Protein AF-A0A8C3FQX2-F1 (afdb_monomer)

Sequence (299 aa):
AFLIFYGSFHAMLSDKFQFPSVYLMVPNEIPQSLGLVRLMQHFKWTWTGLITLDDDSGEKFAPHVPSSSMDYIFREQHFKPYSSITQTKAEVIVVYGDTDSLLGLKLFLYASYQTALTPIGKVWITTAQWDFTSNIALNRWTLKPFHGALSFSVHTEDVPGFRDFLRTLNPYQLQGDIFIQCFWHTVFNCSVLYSSLTIKGGRNCSGKEDLESLPGSDFEMKMSGQSYSTYNGVYAVAHALHALNSSKSKKEATGKGHLLELQNIQPWEVMSLLTEAPIRASELTLHQDFLFNVCQNVQ

InterPro domains:
  IPR000068 GPCR, family 3, extracellular calcium-sensing receptor-related [PTHR24061] (4-280)
  IPR001828 Receptor, ligand binding region [PF01094] (3-275)
  IPR028082 Periplasmic binding protein-like I [SSF53822] (3-275)

Mean predicted aligned error: 11.14 Å

Secondary structure (DSSP, 8-state):
--EEE-S---GGGG-TTT-TTEEE-S--HHHHHHHHHHHHHHHT---EEEE--SSHHHHHHGGGS--SS--EEE-SSSPPPHHHHHHS--SEEEE---HHHHHHHHHHHHHHHHH-SS----EEEE-TT--TTTTHHHHHHHTGGGTT-EEEEE-----TTHHHHHHH--TT--SS-HHHHHHHHHHH-EE---SS---TTSEEP-S---GGGS-TTT--SS--HHHHHHHHHHHHHHHHHHHHHHHHHHHHHTS------GGG--HHHHHHHHTTS---PPPEEEEE--SS---S---

Foldseek 3Di:
DAEEALADDDPVCPPCVVHVRYHYLAFDCVLVLVVQVVVCVVVVFQAEEEEEEQDPVRVVCVVSHDDPPYDHQDRDPDRDPPCVLQVGPGQEYEYDDAPVVVVVVLVRVLVCVVVDPDQSNHAYEYEQNDDLQPPLLSSVRSCVSNAFHKYKHFDDDFDPCLLVVVQPDFLPPPPPCVVSQVLCCRQVVAHDDDVPDDPPDHHHDPRNDDPVPGDVSNPDSGQGRSSRSVVLSVVLLVVLLVVVVVVVVVVCVVPPDDDDDSVPDDPVSSSVVSVVDCSVNGDMDMDGDNPDDDPDDDD

Radius of gyration: 23.14 Å; Cα contacts (8 Å, |Δi|>4): 395; chains: 1; bounding box: 57×52×73 Å

Structure (mmCIF, N/CA/C/O backbone):
data_AF-A0A8C3FQX2-F1
#
_entry.id   AF-A0A8C3FQX2-F1
#
loop_
_atom_site.group_PDB
_atom_site.id
_atom_site.type_symbol
_atom_site.label_atom_id
_atom_site.label_alt_id
_atom_site.label_comp_id
_atom_site.label_asym_id
_atom_site.label_entity_id
_atom_site.label_seq_id
_atom_site.pdbx_PDB_ins_code
_atom_site.Cartn_x
_atom_site.Cartn_y
_atom_site.Cartn_z
_atom_site.occupancy
_atom_site.B_iso_or_equiv
_atom_site.auth_seq_id
_a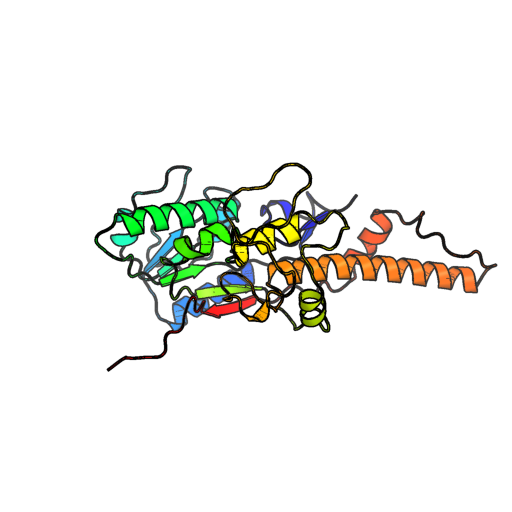tom_site.auth_comp_id
_atom_site.auth_asym_id
_atom_site.auth_atom_id
_atom_site.pdbx_PDB_model_num
ATOM 1 N N . ALA A 1 1 ? 16.271 17.898 -14.312 1.00 78.19 1 ALA A N 1
ATOM 2 C CA . ALA A 1 1 ? 15.724 16.583 -13.920 1.00 78.19 1 ALA A CA 1
ATOM 3 C C . ALA A 1 1 ? 14.250 16.755 -13.567 1.00 78.19 1 ALA A C 1
ATOM 5 O O . ALA A 1 1 ? 13.864 17.868 -13.223 1.00 78.19 1 ALA A O 1
ATOM 6 N N . PHE A 1 2 ? 13.446 15.703 -13.685 1.00 82.69 2 PHE A N 1
ATOM 7 C CA . PHE A 1 2 ? 12.050 15.668 -13.236 1.00 82.69 2 PHE A CA 1
ATOM 8 C C . PHE A 1 2 ? 11.862 14.460 -12.313 1.00 82.69 2 PHE A C 1
ATOM 10 O O . PHE A 1 2 ? 12.688 13.545 -12.333 1.00 82.69 2 PHE A O 1
ATOM 17 N N . LEU A 1 3 ? 10.805 14.470 -11.505 1.00 83.75 3 LEU A N 1
ATOM 18 C CA . LEU A 1 3 ? 10.489 13.396 -10.563 1.00 83.75 3 LEU A CA 1
ATOM 19 C C . LEU A 1 3 ? 9.057 12.914 -10.782 1.00 83.75 3 LEU A C 1
ATOM 21 O O . LEU A 1 3 ? 8.154 13.727 -10.980 1.00 83.75 3 LEU A O 1
ATOM 25 N N . ILE A 1 4 ? 8.857 11.598 -10.723 1.00 82.38 4 ILE A N 1
ATOM 26 C CA . ILE A 1 4 ? 7.538 10.964 -10.739 1.00 82.38 4 ILE A CA 1
ATOM 27 C C . ILE A 1 4 ? 7.369 10.211 -9.423 1.00 82.38 4 ILE A C 1
ATOM 29 O O . ILE A 1 4 ? 8.124 9.282 -9.145 1.00 82.38 4 ILE A O 1
ATOM 33 N N . PHE A 1 5 ? 6.379 10.605 -8.629 1.00 78.75 5 PHE A N 1
ATOM 34 C CA . PHE A 1 5 ? 5.990 9.911 -7.406 1.00 78.75 5 PHE A CA 1
ATOM 35 C C . PHE A 1 5 ? 4.813 8.989 -7.702 1.00 78.75 5 PHE A C 1
ATOM 37 O O . PHE A 1 5 ? 3.838 9.402 -8.326 1.00 78.75 5 PHE A O 1
ATOM 44 N N . TYR A 1 6 ? 4.902 7.744 -7.249 1.00 76.75 6 TYR A N 1
ATOM 45 C CA . TYR A 1 6 ? 3.907 6.696 -7.496 1.00 76.75 6 TYR A CA 1
ATOM 46 C C . TYR A 1 6 ? 3.273 6.140 -6.214 1.00 76.75 6 TYR A C 1
ATOM 48 O O . TYR A 1 6 ? 2.403 5.284 -6.318 1.00 76.75 6 TYR A O 1
ATOM 56 N N . GLY A 1 7 ? 3.673 6.639 -5.038 1.00 70.94 7 GLY A N 1
ATOM 57 C CA . GLY A 1 7 ? 3.095 6.261 -3.748 1.00 70.94 7 GLY A CA 1
ATOM 58 C C . GLY A 1 7 ? 2.922 7.4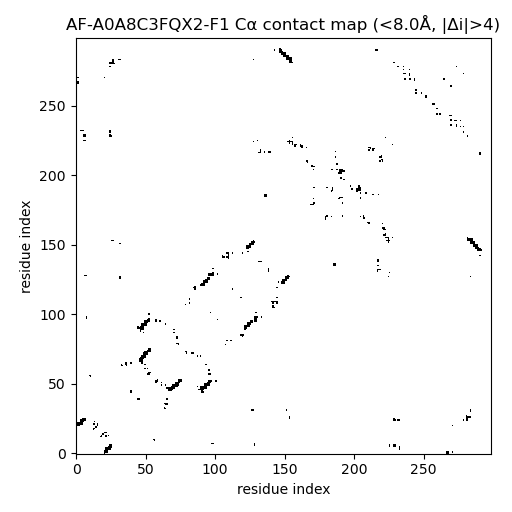36 -2.797 1.00 70.94 7 GLY A C 1
ATOM 59 O O . GLY A 1 7 ? 2.591 8.530 -3.247 1.00 70.94 7 GLY A O 1
ATOM 60 N N . SER A 1 8 ? 3.109 7.217 -1.491 1.00 66.62 8 SER A N 1
ATOM 61 C CA . SER A 1 8 ? 2.914 8.278 -0.492 1.00 66.62 8 SER A CA 1
ATOM 62 C C . SER A 1 8 ? 3.754 9.518 -0.820 1.00 66.62 8 SER A C 1
ATOM 64 O O . SER A 1 8 ? 4.924 9.414 -1.199 1.00 66.62 8 SER A O 1
ATOM 66 N N . PHE A 1 9 ? 3.144 10.692 -0.698 1.00 67.69 9 PHE A N 1
ATOM 67 C CA . PHE A 1 9 ? 3.769 11.975 -0.984 1.00 67.69 9 PHE A CA 1
ATOM 68 C C . PHE A 1 9 ? 3.285 13.014 0.022 1.00 67.69 9 PHE A C 1
ATOM 70 O O . PHE A 1 9 ? 2.145 12.978 0.476 1.00 67.69 9 PHE A O 1
ATOM 77 N N . HIS A 1 10 ? 4.150 13.973 0.342 1.00 68.88 10 HIS A N 1
ATOM 78 C CA . HIS A 1 10 ? 3.757 15.101 1.176 1.00 68.88 10 HIS A CA 1
ATOM 79 C C . HIS A 1 10 ? 2.853 16.042 0.373 1.00 68.88 10 HIS A C 1
ATOM 81 O O . HIS A 1 10 ? 3.200 16.408 -0.755 1.00 68.88 10 HIS A O 1
ATOM 87 N N . ALA A 1 11 ? 1.741 16.501 0.953 1.00 67.31 11 ALA A N 1
ATOM 88 C CA . ALA A 1 11 ? 0.725 17.292 0.246 1.00 67.31 11 ALA A CA 1
ATOM 89 C C . ALA A 1 11 ? 1.288 18.539 -0.474 1.00 67.31 11 ALA A C 1
ATOM 91 O O . ALA A 1 11 ? 0.757 18.965 -1.499 1.00 67.31 11 ALA A O 1
ATOM 92 N N . MET A 1 12 ? 2.388 19.114 0.027 1.00 70.31 12 MET A N 1
ATOM 93 C CA . MET A 1 12 ? 3.073 20.261 -0.593 1.00 70.31 12 MET A CA 1
ATOM 94 C C . MET A 1 12 ? 3.627 19.977 -1.997 1.00 70.31 12 MET A C 1
ATOM 96 O O . MET A 1 12 ? 3.677 20.885 -2.818 1.00 70.31 12 MET A O 1
ATOM 100 N N . LEU A 1 13 ? 3.975 18.726 -2.310 1.00 71.81 13 LEU A N 1
ATOM 101 C CA . LEU A 1 13 ? 4.517 18.338 -3.619 1.00 71.81 13 LEU A CA 1
ATOM 102 C C . LEU A 1 13 ? 3.483 18.417 -4.755 1.00 71.81 13 LEU A C 1
ATOM 104 O O . LEU A 1 13 ? 3.847 18.313 -5.925 1.00 71.81 13 LEU A O 1
ATOM 108 N N . SER A 1 14 ? 2.201 18.605 -4.423 1.00 70.50 14 SER A N 1
ATOM 109 C CA . SER A 1 14 ? 1.135 18.827 -5.405 1.00 70.50 14 SER A CA 1
ATOM 110 C C . SER A 1 14 ? 1.112 20.253 -5.974 1.00 70.50 14 SER A C 1
ATOM 112 O O . SER A 1 14 ? 0.509 20.475 -7.027 1.00 70.50 14 SER A O 1
ATOM 114 N N . ASP A 1 15 ? 1.782 21.215 -5.325 1.00 76.31 15 ASP A N 1
ATOM 115 C CA . ASP A 1 15 ? 1.835 22.601 -5.787 1.00 76.31 15 ASP A CA 1
ATOM 116 C C . ASP A 1 15 ? 2.752 22.730 -7.011 1.00 76.31 15 ASP A C 1
ATOM 118 O O . ASP A 1 15 ? 3.978 22.745 -6.906 1.00 76.31 15 ASP A O 1
ATOM 122 N N . LYS A 1 16 ? 2.146 22.866 -8.193 1.00 75.31 16 LYS A N 1
ATOM 123 C CA . LYS A 1 16 ? 2.861 23.021 -9.467 1.00 75.31 16 LYS A CA 1
ATOM 124 C C . LYS A 1 16 ? 3.603 24.349 -9.608 1.00 75.31 16 LYS A C 1
ATOM 126 O O . LYS A 1 16 ? 4.509 24.421 -10.435 1.00 75.31 16 LYS A O 1
ATOM 131 N N . PHE A 1 17 ? 3.254 25.380 -8.835 1.00 80.75 17 PHE A N 1
ATOM 132 C CA . PHE A 1 17 ? 4.008 26.634 -8.829 1.00 80.75 17 PHE A CA 1
ATOM 133 C C . PHE A 1 17 ? 5.337 26.466 -8.093 1.00 80.75 17 PHE A C 1
ATOM 135 O O . PHE A 1 17 ? 6.362 26.946 -8.571 1.00 80.75 17 PHE A O 1
ATOM 142 N N . GLN A 1 18 ? 5.330 25.752 -6.964 1.00 82.38 18 GLN A N 1
ATOM 143 C CA . GLN A 1 18 ? 6.545 25.468 -6.192 1.00 82.38 18 GLN A CA 1
ATOM 144 C C . GLN A 1 18 ? 7.353 24.299 -6.777 1.00 82.38 18 GLN A C 1
ATOM 146 O O . GLN A 1 18 ? 8.584 24.336 -6.780 1.00 82.38 18 GLN A O 1
ATOM 151 N N . PHE A 1 19 ? 6.676 23.286 -7.324 1.00 82.94 19 PHE A N 1
ATOM 152 C CA . PHE A 1 19 ? 7.268 22.043 -7.824 1.00 82.94 19 PHE A CA 1
ATOM 153 C C . PHE A 1 19 ? 6.836 21.729 -9.272 1.00 82.94 19 PHE A C 1
ATOM 155 O O . PHE A 1 19 ? 6.176 20.718 -9.533 1.00 82.94 19 PHE A O 1
ATOM 162 N N . PRO A 1 20 ? 7.235 22.552 -10.261 1.00 80.69 20 PRO A N 1
ATOM 163 C CA . PRO A 1 20 ? 6.795 22.394 -11.652 1.00 80.69 20 PRO A CA 1
ATOM 164 C C . PRO A 1 20 ? 7.260 21.080 -12.299 1.00 80.69 20 PRO A C 1
ATOM 166 O O . PRO A 1 20 ? 6.580 20.546 -13.172 1.00 80.69 20 PRO A O 1
ATOM 169 N N . SER A 1 21 ? 8.389 20.526 -11.844 1.00 83.25 21 SER A N 1
ATOM 170 C CA . SER A 1 21 ? 8.999 19.303 -12.392 1.00 83.25 21 SER A CA 1
ATOM 171 C C . SER A 1 21 ? 8.622 18.020 -11.635 1.00 83.25 21 SER A C 1
ATOM 173 O O . SER A 1 21 ? 9.264 16.985 -11.836 1.00 83.25 21 SER A O 1
ATOM 175 N N . VAL A 1 22 ? 7.632 18.080 -10.736 1.00 81.62 22 VAL A N 1
ATOM 176 C CA . VAL A 1 22 ? 7.148 16.936 -9.948 1.00 81.62 22 VAL A CA 1
ATOM 177 C C . VAL A 1 22 ? 5.816 16.453 -10.504 1.00 81.62 22 VAL A C 1
ATOM 179 O O . VAL A 1 22 ? 4.885 17.237 -10.654 1.00 81.62 22 VAL A O 1
ATOM 182 N N . TYR A 1 23 ? 5.703 15.161 -10.792 1.00 79.38 23 TYR A N 1
ATOM 183 C CA . TYR A 1 23 ? 4.491 14.521 -11.299 1.00 79.38 23 TYR A CA 1
ATOM 184 C C . TYR A 1 23 ? 4.029 13.441 -10.327 1.00 79.38 23 TYR A C 1
ATOM 186 O O . TYR A 1 23 ? 4.845 12.713 -9.766 1.00 79.38 23 TYR A O 1
ATOM 194 N N . LEU A 1 24 ? 2.718 13.343 -10.132 1.00 76.38 24 LEU A N 1
ATOM 195 C CA . LEU A 1 24 ? 2.093 12.421 -9.192 1.00 76.38 24 LEU A CA 1
ATOM 196 C C . LEU A 1 24 ? 1.283 11.393 -9.992 1.00 76.38 24 LEU A C 1
ATOM 198 O O . LEU A 1 24 ? 0.400 11.773 -10.757 1.00 76.38 24 LEU A O 1
ATOM 202 N N . MET A 1 25 ? 1.591 10.108 -9.821 1.00 77.19 25 MET A N 1
ATOM 203 C CA . MET A 1 25 ? 0.864 8.960 -10.393 1.00 77.19 25 MET A CA 1
ATOM 204 C C . MET A 1 25 ? -0.106 8.353 -9.374 1.00 77.19 25 MET A C 1
ATOM 206 O O . MET A 1 25 ? -0.440 7.174 -9.429 1.00 77.19 25 MET A O 1
ATOM 210 N N . VAL A 1 26 ? -0.522 9.160 -8.404 1.00 68.50 26 VAL A N 1
ATOM 211 C CA . VAL A 1 26 ? -1.366 8.767 -7.281 1.00 68.50 26 VAL A CA 1
ATOM 212 C C . VAL A 1 26 ? -2.718 9.462 -7.370 1.00 68.50 26 VAL A C 1
ATOM 214 O O . VAL A 1 26 ? -2.795 10.592 -7.863 1.00 68.50 26 VAL A O 1
ATOM 217 N N . PRO A 1 27 ? -3.794 8.791 -6.929 1.00 65.25 27 PRO A N 1
ATOM 218 C CA . PRO A 1 27 ? -5.134 9.348 -6.995 1.00 65.25 27 PRO A CA 1
ATOM 219 C C . PRO A 1 27 ? -5.249 10.613 -6.145 1.00 65.25 27 PRO A C 1
ATOM 221 O O . PRO A 1 27 ? -4.632 10.745 -5.089 1.00 65.25 27 PRO A O 1
ATOM 224 N N . ASN A 1 28 ? -6.089 11.537 -6.605 1.00 66.69 28 ASN A N 1
ATOM 225 C CA . ASN A 1 28 ? -6.478 12.694 -5.812 1.00 66.69 28 ASN A CA 1
ATOM 226 C C . ASN A 1 28 ? -7.272 12.224 -4.576 1.00 66.69 28 ASN A C 1
ATOM 228 O O . ASN A 1 28 ? -8.085 11.303 -4.658 1.00 66.69 28 ASN A O 1
ATOM 232 N N . GLU A 1 29 ? -7.063 12.877 -3.438 1.00 69.56 29 GLU A N 1
ATOM 233 C CA . GLU A 1 29 ? -7.734 12.561 -2.175 1.00 69.56 29 GLU A CA 1
ATOM 234 C C . GLU A 1 29 ? -9.212 12.982 -2.162 1.00 69.56 29 GLU A C 1
ATOM 236 O O . GLU A 1 29 ? -10.011 12.418 -1.419 1.00 69.56 29 GLU A O 1
ATOM 241 N N . ILE A 1 30 ? -9.625 13.917 -3.026 1.00 72.94 30 ILE A N 1
ATOM 242 C CA . ILE A 1 30 ? -11.011 14.411 -3.089 1.00 72.94 30 ILE A CA 1
ATOM 243 C C . ILE A 1 30 ? -12.025 13.278 -3.373 1.00 72.94 30 ILE A C 1
ATOM 245 O O . ILE A 1 30 ? -13.000 13.156 -2.622 1.00 72.94 30 ILE A O 1
ATOM 249 N N . PRO A 1 31 ? -11.844 12.425 -4.406 1.00 78.25 31 PRO A N 1
ATOM 250 C CA . PRO A 1 31 ? -12.690 11.249 -4.606 1.00 78.25 31 PRO A CA 1
ATOM 251 C C . PRO A 1 31 ? -12.774 10.319 -3.389 1.00 78.25 31 PRO A C 1
ATOM 253 O O . PRO A 1 31 ? -13.857 9.810 -3.096 1.00 78.25 31 PRO A O 1
ATOM 256 N N . GLN A 1 32 ? -11.671 10.129 -2.658 1.00 81.12 32 GLN A N 1
ATOM 257 C CA . GLN A 1 32 ? -11.633 9.286 -1.459 1.00 81.12 32 GLN A CA 1
ATOM 258 C C . GLN A 1 32 ? -12.515 9.865 -0.355 1.00 81.12 32 GLN A C 1
ATOM 260 O O . GLN A 1 32 ? -13.360 9.168 0.202 1.00 81.12 32 GLN A O 1
ATOM 265 N N . SER A 1 33 ? -12.364 11.159 -0.094 1.00 81.69 33 SER A N 1
ATOM 266 C CA . SER A 1 33 ? -13.163 11.915 0.867 1.00 81.69 33 SER A CA 1
ATOM 267 C C . SER A 1 33 ? -14.659 11.834 0.561 1.00 81.69 33 SER A C 1
ATOM 269 O O . SER A 1 33 ? -15.476 11.565 1.441 1.00 81.69 33 SER A O 1
ATOM 271 N N . LEU A 1 34 ? -15.037 11.990 -0.710 1.00 84.00 34 LEU A N 1
ATOM 272 C CA . LEU A 1 34 ? -16.430 11.848 -1.134 1.00 84.00 34 LEU A CA 1
ATOM 273 C C . LEU A 1 34 ? -16.940 10.409 -0.971 1.00 84.00 34 LEU A C 1
ATOM 275 O O . LEU A 1 34 ? -18.080 10.198 -0.550 1.00 84.00 34 LEU A O 1
ATOM 279 N N . GLY A 1 35 ? -16.104 9.421 -1.297 1.00 86.25 35 GLY A N 1
ATOM 280 C CA . GLY A 1 35 ? -16.391 8.008 -1.074 1.00 86.25 35 GLY A CA 1
ATOM 281 C C . GLY A 1 35 ? -16.646 7.707 0.401 1.00 86.25 35 GLY A C 1
ATOM 282 O O . GLY A 1 35 ? -17.633 7.051 0.726 1.00 86.25 35 GLY A O 1
ATOM 283 N N . LEU A 1 36 ? -15.823 8.262 1.293 1.00 87.06 36 LEU A N 1
ATOM 284 C CA . LEU A 1 36 ? -15.969 8.130 2.739 1.00 87.06 36 LEU A CA 1
ATOM 285 C C . LEU A 1 36 ? -17.305 8.705 3.217 1.00 87.06 36 LEU A C 1
ATOM 287 O O . LEU A 1 36 ? -18.042 8.026 3.926 1.00 87.06 36 LEU A O 1
ATOM 291 N N . VAL A 1 37 ? -17.672 9.912 2.776 1.00 85.94 37 VAL A N 1
ATOM 292 C CA . VAL A 1 37 ? -18.970 10.529 3.109 1.00 85.94 37 VAL A CA 1
ATOM 293 C C . VAL A 1 37 ? -20.133 9.627 2.689 1.00 85.94 37 VAL A C 1
ATOM 295 O O . VAL A 1 37 ? -21.042 9.374 3.482 1.00 85.94 37 VAL A O 1
ATOM 298 N N . ARG A 1 38 ? -20.100 9.105 1.458 1.00 88.75 38 ARG A N 1
ATOM 299 C CA . ARG A 1 38 ? -21.145 8.210 0.935 1.00 88.75 38 ARG A CA 1
ATOM 300 C C . ARG A 1 38 ? -21.221 6.900 1.711 1.00 88.75 38 ARG A C 1
ATOM 302 O O . ARG A 1 38 ? -22.319 6.423 1.988 1.00 88.75 38 ARG A O 1
ATOM 309 N N . LEU A 1 39 ? -20.073 6.340 2.082 1.00 89.31 39 LEU A N 1
ATOM 310 C CA . LEU A 1 39 ? -19.978 5.114 2.867 1.00 89.31 39 LEU A CA 1
ATOM 311 C C . LEU A 1 39 ? -20.610 5.296 4.255 1.00 89.31 39 LEU A C 1
ATOM 313 O O . LEU A 1 39 ? -21.451 4.497 4.661 1.00 89.31 39 LEU A O 1
ATOM 317 N N . MET A 1 40 ? -20.282 6.398 4.934 1.00 86.62 40 MET A N 1
ATOM 318 C CA . MET A 1 40 ? -20.861 6.748 6.237 1.00 86.62 40 MET A CA 1
ATOM 319 C C . MET A 1 40 ? -22.380 6.921 6.154 1.00 86.62 40 MET A C 1
ATOM 321 O O . MET A 1 40 ? -23.114 6.405 6.995 1.00 86.62 40 MET A O 1
ATOM 325 N N . GLN A 1 41 ? -22.870 7.593 5.107 1.00 87.38 41 GLN A N 1
ATOM 326 C CA . GLN A 1 41 ? -24.305 7.766 4.866 1.00 87.38 41 GLN A CA 1
ATOM 327 C C . GLN A 1 41 ? -25.018 6.437 4.593 1.00 87.38 41 GLN A C 1
ATOM 329 O O . GLN A 1 41 ? -26.121 6.225 5.096 1.00 87.38 41 GLN A O 1
ATOM 334 N N . HIS A 1 42 ? -24.397 5.542 3.823 1.00 89.94 42 HIS A N 1
ATOM 335 C CA . HIS A 1 42 ? -24.966 4.241 3.477 1.00 89.94 42 HIS A CA 1
ATOM 336 C C . HIS A 1 42 ? -25.213 3.378 4.720 1.00 89.94 42 HIS A C 1
ATOM 338 O O . HIS A 1 42 ? -26.313 2.857 4.904 1.00 89.94 42 HIS A O 1
ATOM 344 N N . PHE A 1 43 ? -24.216 3.290 5.603 1.00 89.12 43 PHE A N 1
ATOM 345 C CA . P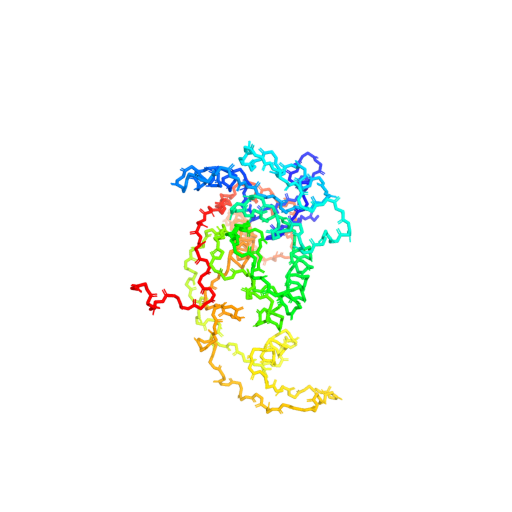HE A 1 43 ? -24.306 2.523 6.848 1.00 89.12 43 PHE A CA 1
ATOM 346 C C . PHE A 1 43 ? -24.946 3.295 8.007 1.00 89.12 43 PHE A C 1
ATOM 348 O O . PHE A 1 43 ? -25.186 2.720 9.065 1.00 89.12 43 PHE A O 1
ATOM 355 N N . LYS A 1 44 ? -25.280 4.577 7.796 1.00 89.19 44 LYS A N 1
ATOM 356 C CA . LYS A 1 44 ? -25.858 5.483 8.802 1.00 89.19 44 LYS A CA 1
ATOM 357 C C . LYS A 1 44 ? -24.985 5.610 10.055 1.00 89.19 44 LYS A C 1
ATOM 359 O O . LYS A 1 44 ? -25.504 5.793 11.156 1.00 89.19 44 LYS A O 1
ATOM 364 N N . TRP A 1 45 ? -23.666 5.532 9.886 1.00 88.06 45 TRP A N 1
ATOM 365 C CA . TRP A 1 45 ? -22.725 5.737 10.979 1.00 88.06 45 TRP A CA 1
ATOM 366 C C . TRP A 1 45 ? -22.730 7.199 11.408 1.00 88.06 45 TRP A C 1
ATOM 368 O O . TRP A 1 45 ? -22.633 8.109 10.585 1.00 88.06 45 TRP A O 1
ATOM 378 N N . THR A 1 46 ? -22.867 7.418 12.714 1.00 79.12 46 THR A N 1
ATOM 379 C CA . THR A 1 46 ? -22.960 8.763 13.306 1.00 79.12 46 THR A CA 1
ATOM 380 C C . THR A 1 46 ? -21.798 9.083 14.242 1.00 79.12 46 THR A C 1
ATOM 382 O O . THR A 1 46 ? -21.546 10.254 14.517 1.00 79.12 46 THR A O 1
ATOM 385 N N . TRP A 1 47 ? -21.043 8.085 14.703 1.00 83.25 47 TRP A N 1
ATOM 386 C CA . TRP A 1 47 ? -19.881 8.287 15.568 1.00 83.25 47 TRP A CA 1
ATOM 387 C C . TRP A 1 47 ? -18.627 7.748 14.889 1.00 83.25 47 TRP A C 1
ATOM 389 O O . TRP A 1 47 ? -18.458 6.534 14.757 1.00 83.25 47 TRP A O 1
ATOM 399 N N . THR A 1 48 ? -17.739 8.662 14.501 1.00 85.19 48 THR A N 1
ATOM 400 C CA . THR A 1 48 ? -16.533 8.355 13.728 1.00 85.19 48 THR A CA 1
ATOM 401 C C . THR A 1 48 ? -15.305 8.897 14.447 1.00 85.19 48 THR A C 1
ATOM 403 O O . THR A 1 48 ? -15.248 10.075 14.792 1.00 85.19 48 THR A O 1
ATOM 406 N N . GLY A 1 49 ? -14.315 8.039 14.667 1.00 86.25 49 GLY A N 1
ATOM 407 C CA . GLY A 1 49 ? -12.990 8.416 15.144 1.00 86.25 49 GLY A CA 1
ATOM 408 C C . GLY A 1 49 ? -12.042 8.641 13.971 1.00 86.25 49 GLY A C 1
ATOM 409 O O . GLY A 1 49 ? -12.191 8.009 12.924 1.00 86.25 49 GLY A O 1
ATOM 410 N N . LEU A 1 50 ? -11.053 9.513 14.160 1.00 86.44 50 LEU A N 1
ATOM 411 C CA . LEU A 1 50 ? -9.991 9.742 13.183 1.00 86.44 50 LEU A CA 1
ATOM 412 C C . LEU A 1 50 ? -8.622 9.499 13.824 1.00 86.44 50 LEU A C 1
ATOM 414 O O . LEU A 1 50 ? -8.281 10.077 14.861 1.00 86.44 50 LEU A O 1
ATOM 418 N N . ILE A 1 51 ? -7.840 8.647 13.171 1.00 84.88 51 ILE A N 1
ATOM 419 C CA . ILE A 1 51 ? -6.405 8.479 13.378 1.00 84.88 51 ILE A CA 1
ATOM 420 C C . ILE A 1 51 ? -5.712 9.113 12.180 1.00 84.88 51 ILE A C 1
ATOM 422 O O . ILE A 1 51 ? -5.953 8.704 11.047 1.00 84.88 51 ILE A O 1
ATOM 426 N N . THR A 1 52 ? -4.868 10.107 12.424 1.00 82.38 52 THR A N 1
ATOM 427 C CA . THR A 1 52 ? -4.136 10.804 11.369 1.00 82.38 52 THR A CA 1
ATOM 428 C C . THR A 1 52 ? -2.758 11.237 11.854 1.00 82.38 52 THR A C 1
ATOM 430 O O . THR A 1 52 ? -2.497 11.247 13.058 1.00 82.38 52 THR A O 1
ATOM 433 N N . LEU A 1 53 ? -1.884 11.576 10.907 1.00 75.81 53 LEU A N 1
ATOM 434 C CA . LEU A 1 53 ? -0.625 12.265 11.164 1.00 75.81 53 LEU A CA 1
ATOM 435 C C . LEU A 1 53 ? -0.872 13.625 11.822 1.00 75.81 53 LEU A C 1
ATOM 437 O O . LEU A 1 53 ? -1.893 14.271 11.563 1.00 75.81 53 LEU A O 1
ATOM 441 N N . ASP A 1 54 ? 0.088 14.048 12.640 1.00 76.31 54 ASP A N 1
ATOM 442 C CA . ASP A 1 54 ? 0.183 15.418 13.143 1.00 76.31 54 ASP A CA 1
ATOM 443 C C . ASP A 1 54 ? 1.109 16.248 12.251 1.00 76.31 54 ASP A C 1
ATOM 445 O O . ASP A 1 54 ? 2.196 16.668 12.639 1.00 76.31 54 ASP A O 1
ATOM 449 N N . ASP A 1 55 ? 0.715 16.366 10.990 1.00 74.75 55 ASP A N 1
ATOM 450 C CA . ASP A 1 55 ? 1.402 17.150 9.975 1.00 74.75 55 ASP A CA 1
ATOM 451 C C . ASP A 1 55 ? 0.374 17.859 9.078 1.00 74.75 55 ASP A C 1
ATOM 453 O O . ASP A 1 55 ? -0.840 17.640 9.177 1.00 74.75 55 ASP A O 1
ATOM 457 N N . ASP A 1 56 ? 0.865 18.680 8.149 1.00 77.31 56 ASP A N 1
ATOM 458 C CA . ASP A 1 56 ? 0.024 19.396 7.183 1.00 77.31 56 ASP A CA 1
ATOM 459 C C . ASP A 1 56 ? -0.879 18.454 6.369 1.00 77.31 56 ASP A C 1
ATOM 461 O O . ASP A 1 56 ? -1.950 18.853 5.903 1.00 77.31 56 ASP A O 1
ATOM 465 N N . SER A 1 57 ? -0.437 17.215 6.142 1.00 77.06 57 SER A N 1
ATOM 466 C CA . SER A 1 57 ? -1.186 16.211 5.387 1.00 77.06 57 SER A CA 1
ATOM 467 C C . SER A 1 57 ? -2.411 15.762 6.185 1.00 77.06 57 SER A C 1
ATOM 469 O O . SER A 1 57 ? -3.522 15.731 5.655 1.00 77.06 57 SER A O 1
ATOM 471 N N . GLY A 1 58 ? -2.232 15.472 7.474 1.00 77.88 58 GLY A N 1
ATOM 472 C CA . GLY A 1 58 ? -3.316 15.115 8.378 1.00 77.88 58 GLY A CA 1
ATOM 473 C C . GLY A 1 58 ? -4.293 16.259 8.641 1.00 77.88 58 GLY A C 1
ATOM 474 O O . GLY A 1 58 ? -5.507 16.042 8.642 1.00 77.88 58 GLY A O 1
ATOM 475 N N . GLU A 1 59 ? -3.793 17.489 8.791 1.00 79.56 59 GLU A N 1
ATOM 476 C CA . GLU A 1 59 ? -4.640 18.678 8.956 1.00 79.56 59 GLU A CA 1
ATOM 477 C C . GLU A 1 59 ? -5.508 18.960 7.726 1.00 79.56 59 GLU A C 1
ATOM 479 O O . GLU A 1 59 ? -6.668 19.351 7.864 1.00 79.56 59 GLU A O 1
ATOM 484 N N . LYS A 1 60 ? -4.979 18.726 6.519 1.00 79.88 60 LYS A N 1
ATOM 485 C CA . LYS A 1 60 ? -5.746 18.846 5.271 1.00 79.88 60 LYS A CA 1
ATOM 486 C C . LYS A 1 60 ? -6.767 17.728 5.106 1.00 79.88 60 LYS A C 1
ATOM 488 O O . LYS A 1 60 ? -7.842 17.977 4.564 1.00 79.88 60 LYS A O 1
ATOM 493 N N . PHE A 1 61 ? -6.460 16.519 5.577 1.00 81.06 61 PHE A N 1
ATOM 494 C CA . PHE A 1 61 ? -7.365 15.380 5.458 1.00 81.06 61 PHE A CA 1
ATOM 495 C C . PHE A 1 61 ? -8.530 15.436 6.457 1.00 81.06 61 PHE A C 1
ATOM 497 O O . PHE A 1 61 ? -9.665 15.121 6.102 1.00 81.06 61 PHE A O 1
ATOM 504 N N . ALA A 1 62 ? -8.293 15.864 7.699 1.00 81.38 62 ALA A N 1
ATOM 505 C CA . ALA A 1 62 ? -9.287 15.791 8.773 1.00 81.38 62 ALA A CA 1
ATOM 506 C C . ALA A 1 62 ? -10.660 16.440 8.467 1.00 81.38 62 ALA A C 1
ATOM 508 O O . ALA A 1 62 ? -11.676 15.819 8.789 1.00 81.38 62 ALA A O 1
ATOM 509 N N . PRO A 1 63 ? -10.754 17.619 7.813 1.00 81.25 63 PRO A N 1
ATOM 510 C CA . PRO A 1 63 ? -12.034 18.235 7.449 1.00 81.25 63 PRO A CA 1
ATOM 511 C C . PRO A 1 63 ? -12.897 17.398 6.497 1.00 81.25 63 PRO A C 1
ATOM 513 O O . PRO A 1 63 ? -14.091 17.657 6.356 1.00 81.25 63 PRO A O 1
ATOM 516 N N . HIS A 1 64 ? -12.308 16.413 5.819 1.00 79.81 64 HIS A N 1
ATOM 517 C CA . HIS A 1 64 ? -13.012 15.551 4.880 1.00 79.81 64 HIS A CA 1
ATOM 518 C C . HIS A 1 64 ? -13.737 14.369 5.534 1.00 79.81 64 HIS A C 1
ATOM 520 O O . HIS A 1 64 ? -14.551 13.712 4.881 1.00 79.81 64 HIS A O 1
ATOM 526 N N . VAL A 1 65 ? -13.467 14.089 6.809 1.00 78.56 65 VAL A N 1
ATOM 527 C CA . VAL A 1 65 ? -14.118 13.004 7.545 1.00 78.56 65 VAL A CA 1
ATOM 528 C C . VAL A 1 65 ? -15.428 13.524 8.148 1.00 78.56 65 VAL A C 1
ATOM 530 O O . VAL A 1 65 ? -15.398 14.493 8.908 1.00 78.56 65 VAL A O 1
ATOM 533 N N . PRO A 1 66 ? -16.594 12.916 7.843 1.00 70.44 66 PRO A N 1
ATOM 534 C CA . PRO A 1 66 ? -17.875 13.393 8.359 1.00 70.44 66 PRO A CA 1
ATOM 535 C C . PRO A 1 66 ? -17.903 13.366 9.890 1.00 70.44 66 PRO A C 1
ATOM 537 O O . PRO A 1 66 ? -17.804 12.308 10.513 1.00 70.44 66 PRO A O 1
ATOM 540 N N . SER A 1 67 ? -18.048 14.545 10.493 1.00 60.00 67 SER A N 1
ATOM 541 C CA . SER A 1 67 ? -17.943 14.761 11.931 1.00 60.00 67 SER A CA 1
ATOM 542 C C . SER A 1 67 ? -19.317 15.014 12.554 1.00 60.00 67 SER A C 1
ATOM 544 O O . SER A 1 67 ? -19.810 16.142 12.530 1.00 60.00 67 SER A O 1
ATOM 546 N N . SER A 1 68 ? -19.929 14.013 13.182 1.00 48.00 68 SER A N 1
ATOM 547 C CA . SER A 1 68 ? -20.912 14.308 14.243 1.00 48.00 68 SER A CA 1
ATOM 548 C C . SER A 1 68 ? -20.271 14.333 15.628 1.00 48.00 68 SER A C 1
ATOM 550 O O . SER A 1 68 ? -20.838 14.940 16.529 1.00 48.00 68 SER A O 1
ATOM 552 N N . SER A 1 69 ? -19.079 13.746 15.806 1.00 51.31 69 SER A N 1
ATOM 553 C CA . SER A 1 69 ? -18.236 13.835 17.011 1.00 51.31 69 SER A CA 1
ATOM 554 C C . SER A 1 69 ? -16.888 13.165 16.733 1.00 51.31 69 SER A C 1
ATOM 556 O O . SER A 1 69 ? -16.783 11.945 16.816 1.00 51.31 69 SER A O 1
ATOM 558 N N . MET A 1 70 ? -15.884 13.949 16.339 1.00 52.00 70 MET A N 1
ATOM 559 C CA . MET A 1 70 ? -14.567 13.431 15.965 1.00 52.00 70 MET A CA 1
ATOM 560 C C . MET A 1 70 ? -13.631 13.468 17.174 1.00 52.00 70 MET A C 1
ATOM 562 O O . MET A 1 70 ? -13.100 14.521 17.523 1.00 52.00 70 MET A O 1
ATOM 566 N N . ASP A 1 71 ? -13.423 12.317 17.812 1.00 50.50 71 ASP A N 1
ATOM 567 C CA . ASP A 1 71 ? -12.291 12.151 18.722 1.00 50.50 71 ASP A CA 1
ATOM 568 C C . ASP A 1 71 ? -11.025 12.066 17.866 1.00 50.50 71 ASP A C 1
ATOM 570 O O . ASP A 1 71 ? -10.822 11.102 17.125 1.00 50.50 71 ASP A O 1
ATOM 574 N N . TYR A 1 72 ? -10.173 13.088 17.948 1.00 53.34 72 TYR A N 1
ATOM 575 C CA . TYR A 1 72 ? -8.829 13.041 17.379 1.00 53.34 72 TYR A CA 1
ATOM 576 C C . TYR A 1 72 ? -8.006 12.079 18.241 1.00 53.34 72 TYR A C 1
ATOM 578 O O . TYR A 1 72 ? -7.574 12.415 19.353 1.00 53.34 72 TYR A O 1
ATOM 586 N N . ILE A 1 73 ? -7.857 10.838 17.786 1.00 55.19 73 ILE A N 1
ATOM 587 C CA . ILE A 1 73 ? -7.202 9.803 18.589 1.00 55.19 73 ILE A CA 1
ATOM 588 C C . ILE A 1 73 ? -5.676 9.985 18.526 1.00 55.19 73 ILE A C 1
ATOM 590 O O . ILE A 1 73 ? -5.012 9.759 19.532 1.00 55.19 73 ILE A O 1
ATOM 594 N N . PHE A 1 74 ? -5.117 10.503 17.426 1.00 55.78 74 PHE A N 1
ATOM 595 C CA . PHE A 1 74 ? -3.666 10.666 17.255 1.00 55.78 74 PHE A CA 1
ATOM 596 C C . PHE A 1 74 ? -3.308 12.050 16.725 1.00 55.78 74 PHE A C 1
ATOM 598 O O . PHE A 1 74 ? -3.845 12.473 15.707 1.00 55.78 74 PHE A O 1
ATOM 605 N N . ARG A 1 75 ? -2.451 12.761 17.466 1.00 46.38 75 ARG A N 1
ATOM 606 C CA . ARG A 1 75 ? -1.970 14.103 17.121 1.00 46.38 75 ARG A CA 1
ATOM 607 C C . ARG A 1 75 ? -0.558 14.391 17.669 1.00 46.38 75 ARG A C 1
ATOM 609 O O . ARG A 1 75 ? -0.302 15.522 17.997 1.00 46.38 75 ARG A O 1
ATOM 616 N N . GLU A 1 76 ? 0.310 13.396 17.890 1.00 41.78 76 GLU A N 1
ATOM 617 C CA . GLU A 1 76 ? 1.749 13.606 18.196 1.00 41.78 76 GLU A CA 1
ATOM 618 C C . GLU A 1 76 ? 2.472 12.252 18.389 1.00 41.78 76 GLU A C 1
ATOM 620 O O . GLU A 1 76 ? 1.819 11.211 18.486 1.00 41.78 76 GLU A O 1
ATOM 625 N N . GLN A 1 77 ? 3.812 12.262 18.498 1.00 45.66 77 GLN A N 1
ATOM 626 C CA . GLN A 1 77 ? 4.734 11.109 18.666 1.00 45.66 77 GLN A CA 1
ATOM 627 C C . GLN A 1 77 ? 4.420 10.133 19.826 1.00 45.66 77 GLN A C 1
ATOM 629 O O . GLN A 1 77 ? 5.098 9.117 19.994 1.00 45.66 77 GLN A O 1
ATOM 634 N N . HIS A 1 78 ? 3.402 10.409 20.635 1.00 53.72 78 HIS A N 1
ATOM 635 C CA . HIS A 1 78 ? 2.967 9.555 21.727 1.00 53.72 78 HIS A CA 1
ATOM 636 C C . HIS A 1 78 ? 1.679 8.838 21.347 1.00 53.72 78 HIS A C 1
ATOM 638 O O . HIS A 1 78 ? 0.610 9.445 21.257 1.00 53.72 78 HIS A O 1
ATOM 644 N N . PHE A 1 79 ? 1.770 7.517 21.169 1.00 58.91 79 PHE A N 1
ATOM 645 C CA . PHE A 1 79 ? 0.575 6.704 21.007 1.00 58.91 79 PHE A CA 1
ATOM 646 C C . PHE A 1 79 ? -0.344 6.918 22.214 1.00 58.91 79 PHE A C 1
ATOM 648 O O . PHE A 1 79 ? 0.062 6.657 23.352 1.00 58.91 79 PHE A O 1
ATOM 655 N N . LYS A 1 80 ? -1.578 7.396 21.986 1.00 64.44 80 LYS A N 1
ATOM 656 C CA . LYS A 1 80 ? -2.573 7.428 23.063 1.00 64.44 80 LYS A CA 1
ATOM 657 C C . LYS A 1 80 ? -2.768 6.007 23.595 1.00 64.44 80 LYS A C 1
ATOM 659 O O . LYS A 1 80 ? -2.663 5.053 22.820 1.00 64.44 80 LYS A O 1
ATOM 664 N N . PRO A 1 81 ? -3.065 5.841 24.895 1.00 67.88 81 PRO A N 1
ATOM 665 C CA . PRO A 1 81 ? -3.322 4.527 25.461 1.00 67.88 81 PRO A CA 1
ATOM 666 C C . PRO A 1 81 ? -4.361 3.766 24.635 1.00 67.88 81 PRO A C 1
ATOM 668 O O . PRO A 1 81 ? -5.358 4.342 24.201 1.00 67.88 81 PRO A O 1
ATOM 671 N N . TYR A 1 82 ? -4.166 2.458 24.464 1.00 73.06 82 TYR A N 1
ATOM 672 C CA . TYR A 1 82 ? -5.112 1.585 23.757 1.00 73.06 82 TYR A CA 1
ATOM 673 C C . TYR A 1 82 ? -6.550 1.732 24.284 1.00 73.06 82 TYR A C 1
ATOM 675 O O . TYR A 1 82 ? -7.515 1.657 23.522 1.00 73.06 82 TYR A O 1
ATOM 683 N N . SER A 1 83 ? -6.691 2.038 25.579 1.00 72.00 83 SER A N 1
ATOM 684 C CA . SER A 1 83 ? -7.976 2.323 26.211 1.00 72.00 83 SER A CA 1
ATOM 685 C C . SER A 1 83 ? -8.747 3.458 25.534 1.00 72.00 83 SER A C 1
ATOM 687 O O . SER A 1 83 ? -9.967 3.363 25.451 1.00 72.00 83 SER A O 1
ATOM 689 N N . SER A 1 84 ? -8.082 4.476 24.977 1.00 78.38 84 SER A N 1
ATOM 690 C CA . SER A 1 84 ? -8.734 5.566 24.238 1.00 78.38 84 SER A CA 1
ATOM 691 C C . SER A 1 84 ? -9.472 5.070 22.988 1.00 78.38 84 SER A C 1
ATOM 693 O O . SER A 1 84 ? -10.549 5.572 22.677 1.00 78.38 84 SER A O 1
ATOM 695 N N . ILE A 1 85 ? -8.939 4.047 22.310 1.00 80.31 85 ILE A N 1
ATOM 696 C CA . ILE A 1 85 ? -9.559 3.419 21.131 1.00 80.31 85 ILE A CA 1
ATOM 697 C C . ILE A 1 85 ? -10.736 2.530 21.549 1.00 80.31 85 ILE A C 1
ATOM 699 O O . ILE A 1 85 ? -11.771 2.499 20.889 1.00 80.31 85 ILE A O 1
ATOM 703 N N . THR A 1 86 ? -10.615 1.809 22.663 1.00 81.06 86 THR A N 1
ATOM 704 C CA . THR A 1 86 ? -11.698 0.927 23.124 1.00 81.06 86 THR A CA 1
ATOM 705 C C . THR A 1 86 ? -12.842 1.683 23.801 1.00 81.06 86 THR A C 1
ATOM 707 O O . THR A 1 86 ? -13.988 1.254 23.725 1.00 81.06 86 THR A O 1
ATOM 710 N N . GLN A 1 87 ? -12.546 2.801 24.472 1.00 81.50 87 GLN A N 1
ATOM 711 C CA . GLN A 1 87 ? -13.514 3.563 25.270 1.00 81.50 87 GLN A CA 1
ATOM 712 C C . GLN A 1 87 ? -14.233 4.652 24.468 1.00 81.50 87 GLN A C 1
ATOM 714 O O . GLN A 1 87 ? -15.242 5.175 24.944 1.00 81.50 87 GLN A O 1
ATOM 719 N N . THR A 1 88 ? -13.752 5.006 23.270 1.00 82.06 88 THR A N 1
ATOM 720 C CA . THR A 1 88 ? -14.471 5.964 22.421 1.00 82.06 88 THR A CA 1
ATOM 721 C C . THR A 1 88 ? -15.833 5.407 22.000 1.00 82.06 88 THR A C 1
ATOM 723 O O . THR A 1 88 ? -16.021 4.201 21.794 1.00 82.06 88 THR A O 1
ATOM 726 N N . LYS A 1 89 ? -16.796 6.318 21.842 1.00 84.56 89 LYS A N 1
ATOM 727 C CA . LYS A 1 89 ? -18.131 6.021 21.308 1.00 84.56 89 LYS A CA 1
ATOM 728 C C . LYS A 1 89 ? -18.120 5.773 19.802 1.00 84.56 89 LYS A C 1
ATOM 730 O O . LYS A 1 89 ? -19.119 5.288 19.287 1.00 84.56 89 LYS A O 1
ATOM 735 N N . ALA A 1 90 ? -17.019 6.093 19.115 1.00 86.25 90 ALA A N 1
ATOM 736 C CA . ALA A 1 90 ? -16.883 5.851 17.687 1.00 86.25 90 ALA A CA 1
ATOM 737 C C . ALA A 1 90 ? -17.163 4.383 17.352 1.00 86.25 90 ALA A C 1
ATOM 739 O O . ALA A 1 90 ? -16.596 3.487 17.974 1.00 86.25 90 ALA A O 1
ATOM 740 N N . GLU A 1 91 ? -18.043 4.138 16.388 1.00 85.56 91 GLU A N 1
ATOM 741 C CA . GLU A 1 91 ? -18.310 2.801 15.839 1.00 85.56 91 GLU A CA 1
ATOM 742 C C . GLU A 1 91 ? -17.290 2.468 14.747 1.00 85.56 91 GLU A C 1
ATOM 744 O O . GLU A 1 91 ? -16.895 1.314 14.561 1.00 85.56 91 GLU A O 1
ATOM 749 N N . VAL A 1 92 ? -16.826 3.520 14.074 1.00 89.25 92 VAL A N 1
ATOM 750 C CA . VAL A 1 92 ? -15.912 3.464 12.946 1.00 89.25 92 VAL A CA 1
ATOM 751 C C . VAL A 1 92 ? -14.691 4.311 13.232 1.00 89.25 92 VAL A C 1
ATOM 753 O O . VAL A 1 92 ? -14.810 5.432 13.724 1.00 89.25 92 VAL A O 1
ATOM 756 N N . ILE A 1 93 ? -13.517 3.795 12.894 1.00 88.94 93 ILE A N 1
ATOM 757 C CA . ILE A 1 93 ? -12.258 4.521 1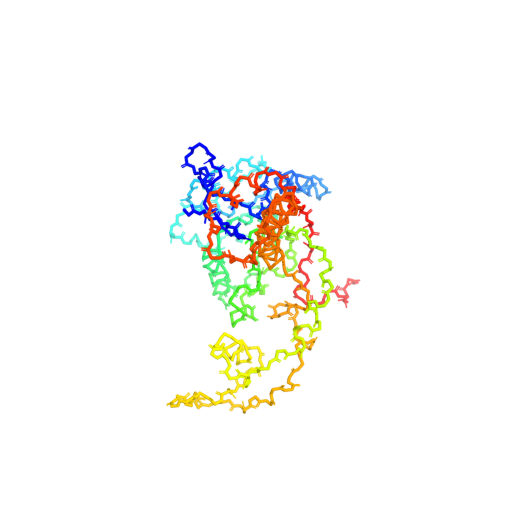2.989 1.00 88.94 93 ILE A CA 1
ATOM 758 C C . ILE A 1 93 ? -11.663 4.638 11.594 1.00 88.94 93 ILE A C 1
ATOM 760 O O . ILE A 1 93 ? -11.282 3.642 10.982 1.00 88.94 93 ILE A O 1
ATOM 764 N N . VAL A 1 94 ? -11.578 5.872 11.109 1.00 89.38 94 VAL A N 1
ATOM 765 C CA . VAL A 1 94 ? -10.891 6.206 9.864 1.00 89.38 94 VAL A CA 1
ATOM 766 C C . VAL A 1 94 ? -9.415 6.392 10.170 1.00 89.38 94 VAL A C 1
ATOM 768 O O . VAL A 1 94 ? -9.064 7.103 11.114 1.00 89.38 94 VAL A O 1
ATOM 771 N N . VAL A 1 95 ? -8.553 5.758 9.383 1.00 87.81 95 VAL A N 1
ATOM 772 C CA . VAL A 1 95 ? -7.105 5.858 9.526 1.00 87.81 95 VAL A CA 1
ATOM 773 C C . VAL A 1 95 ? -6.491 6.434 8.264 1.00 87.81 95 VAL A C 1
ATOM 775 O O . VAL A 1 95 ? -6.652 5.880 7.179 1.00 87.81 95 VAL A O 1
ATOM 778 N N . TYR A 1 96 ? -5.755 7.522 8.446 1.00 85.75 96 TYR A N 1
ATOM 779 C CA . TYR A 1 96 ? -4.983 8.207 7.425 1.00 85.75 96 TYR A CA 1
ATOM 780 C C . TYR A 1 96 ? -3.524 8.315 7.874 1.00 85.75 96 TYR A C 1
ATOM 782 O O . TYR A 1 96 ? -3.242 8.627 9.030 1.00 85.75 96 TYR A O 1
ATOM 790 N N . GLY A 1 97 ? -2.583 8.055 6.975 1.00 80.50 97 GLY A N 1
ATOM 791 C CA . GLY A 1 97 ? -1.165 8.232 7.263 1.00 80.50 97 GLY A CA 1
ATOM 792 C C . GLY A 1 97 ? -0.259 7.639 6.199 1.00 80.50 97 GLY A C 1
ATOM 793 O O . GLY A 1 97 ? -0.718 6.994 5.257 1.00 80.50 97 GLY A O 1
ATOM 794 N N . ASP A 1 98 ? 1.038 7.879 6.363 1.00 76.12 98 ASP A N 1
ATOM 795 C CA . ASP A 1 98 ? 2.083 7.310 5.519 1.00 76.12 98 ASP A CA 1
ATOM 796 C C . ASP A 1 98 ? 2.491 5.895 5.964 1.00 76.12 98 ASP A C 1
ATOM 798 O O . ASP A 1 98 ? 2.075 5.387 7.006 1.00 76.12 98 ASP A O 1
ATOM 802 N N . THR A 1 99 ? 3.329 5.239 5.161 1.00 76.38 99 THR A N 1
ATOM 803 C CA . THR A 1 99 ? 3.779 3.862 5.404 1.00 76.38 99 THR A CA 1
ATOM 804 C C . THR A 1 99 ? 4.372 3.660 6.802 1.00 76.38 99 THR A C 1
ATOM 806 O O . THR A 1 99 ? 4.084 2.647 7.444 1.00 76.38 99 THR A O 1
ATOM 809 N N . ASP A 1 100 ? 5.169 4.613 7.290 1.00 76.06 100 ASP A N 1
ATOM 810 C CA . ASP A 1 100 ? 5.897 4.487 8.556 1.00 76.06 100 ASP A CA 1
ATOM 811 C C . ASP A 1 100 ? 4.968 4.656 9.760 1.00 76.06 100 ASP A C 1
ATOM 813 O O . ASP A 1 100 ? 5.004 3.869 10.713 1.00 76.06 100 ASP A O 1
ATOM 817 N N . SER A 1 101 ? 4.066 5.629 9.701 1.00 77.69 101 SER A N 1
ATOM 818 C CA . SER A 1 101 ? 3.109 5.896 10.774 1.00 77.69 101 SER A CA 1
ATOM 819 C C . SER A 1 101 ? 2.072 4.784 10.886 1.00 77.69 101 SER A C 1
ATOM 821 O O . SER A 1 101 ? 1.725 4.344 11.987 1.00 77.69 101 SER A O 1
ATOM 823 N N . LEU A 1 102 ? 1.633 4.252 9.744 1.00 79.94 102 LEU A N 1
ATOM 824 C CA . LEU A 1 102 ? 0.743 3.098 9.687 1.00 79.94 102 LEU A CA 1
ATOM 825 C C . LEU A 1 102 ? 1.437 1.817 10.175 1.00 79.94 102 LEU A C 1
ATOM 827 O O . LEU A 1 102 ? 0.807 0.993 10.841 1.00 79.94 102 LEU A O 1
ATOM 831 N N . LEU A 1 103 ? 2.742 1.651 9.923 1.00 80.12 103 LEU A N 1
ATOM 832 C CA . LEU A 1 103 ? 3.534 0.572 10.519 1.00 80.12 103 LEU A CA 1
ATOM 833 C C . LEU A 1 103 ? 3.601 0.698 12.047 1.00 80.12 103 LEU A C 1
ATOM 835 O O . LEU A 1 103 ? 3.394 -0.293 12.753 1.00 80.12 103 LEU A O 1
ATOM 839 N N . GLY A 1 104 ? 3.835 1.907 12.559 1.00 80.81 104 GLY A N 1
ATOM 840 C CA . GLY A 1 104 ? 3.797 2.191 13.991 1.00 80.81 104 GLY A CA 1
ATOM 841 C C . GLY A 1 104 ? 2.450 1.816 14.616 1.00 80.81 104 GLY A C 1
ATOM 842 O O . GLY A 1 104 ? 2.413 1.109 15.624 1.00 80.81 104 GLY A O 1
ATOM 843 N N . LEU A 1 105 ? 1.340 2.195 13.974 1.00 82.25 105 LEU A N 1
ATOM 844 C CA . LEU A 1 105 ? -0.008 1.822 14.409 1.00 82.25 105 LEU A CA 1
ATOM 845 C C . LEU A 1 105 ? -0.224 0.302 14.395 1.00 82.25 105 LEU A C 1
ATOM 847 O O . LEU A 1 105 ? -0.735 -0.243 15.375 1.00 82.25 105 LEU A O 1
ATOM 851 N N . LYS A 1 106 ? 0.199 -0.394 13.329 1.00 83.50 106 LYS A N 1
ATOM 852 C CA . LYS A 1 106 ? 0.140 -1.865 13.228 1.00 83.50 106 LYS A CA 1
ATOM 853 C C . LYS A 1 106 ? 0.834 -2.532 14.420 1.00 83.50 106 LYS A C 1
ATOM 855 O O . LYS A 1 106 ? 0.262 -3.417 15.058 1.00 83.50 106 LYS A O 1
ATOM 860 N N . LEU A 1 107 ? 2.050 -2.092 14.744 1.00 83.62 107 LEU A N 1
ATOM 861 C CA . LEU A 1 107 ? 2.830 -2.624 15.865 1.00 83.62 107 LEU A CA 1
ATOM 862 C C . LEU A 1 107 ? 2.190 -2.303 17.219 1.00 83.62 107 LEU A C 1
ATOM 864 O O . LEU A 1 107 ? 2.066 -3.192 18.064 1.00 83.62 107 LEU A O 1
ATOM 868 N N . PHE A 1 108 ? 1.744 -1.062 17.411 1.00 82.44 108 PHE A N 1
ATOM 869 C CA . PHE A 1 108 ? 1.093 -0.616 18.639 1.00 82.44 108 PHE A CA 1
ATOM 870 C C . PHE A 1 108 ? -0.196 -1.396 18.928 1.00 82.44 108 PHE A C 1
ATOM 872 O O . PHE A 1 108 ? -0.384 -1.906 20.038 1.00 82.44 108 PHE A O 1
ATOM 879 N N . LEU A 1 109 ? -1.072 -1.535 17.928 1.00 84.25 109 LEU A N 1
ATOM 880 C CA . LEU A 1 109 ? -2.323 -2.277 18.068 1.00 84.25 109 LEU A CA 1
ATOM 881 C C . LEU A 1 109 ? -2.075 -3.760 18.295 1.00 84.25 109 LEU A C 1
ATOM 883 O O . LEU A 1 109 ? -2.774 -4.359 19.101 1.00 84.25 109 LEU A O 1
ATOM 887 N N . TYR A 1 110 ? -1.071 -4.350 17.648 1.00 84.44 110 TYR A N 1
ATOM 888 C CA . TYR A 1 110 ? -0.717 -5.746 17.880 1.00 84.44 110 TYR A CA 1
ATOM 889 C C . TYR A 1 110 ? -0.187 -5.994 19.300 1.00 84.44 110 TYR A C 1
ATOM 891 O O . TYR A 1 110 ? -0.650 -6.913 19.976 1.00 84.44 110 TYR A O 1
ATOM 899 N N . ALA A 1 111 ? 0.743 -5.163 19.781 1.00 83.31 111 ALA A N 1
ATOM 900 C CA . ALA A 1 111 ? 1.274 -5.266 21.143 1.00 83.31 111 ALA A CA 1
ATOM 901 C C . ALA A 1 111 ? 0.165 -5.095 22.194 1.00 83.31 111 ALA A C 1
ATOM 903 O O . ALA A 1 111 ? 0.103 -5.827 23.187 1.00 83.31 111 ALA A O 1
ATOM 904 N N . SER A 1 112 ? -0.753 -4.165 21.937 1.00 80.69 112 SER A N 1
ATOM 905 C CA . SER A 1 112 ? -1.908 -3.933 22.797 1.00 80.69 112 SER A CA 1
ATOM 906 C C . SER A 1 112 ? -2.917 -5.077 22.713 1.00 80.69 112 SER A C 1
ATOM 908 O O . SER A 1 112 ? -3.413 -5.518 23.736 1.00 80.69 112 SER A O 1
ATOM 910 N N . TYR A 1 113 ? -3.170 -5.630 21.526 1.00 78.31 113 TYR A N 1
ATOM 911 C CA . TYR A 1 113 ? -4.058 -6.779 21.327 1.00 78.31 113 TYR A CA 1
ATOM 912 C C . TYR A 1 113 ? -3.579 -8.017 22.097 1.00 78.31 113 TYR A C 1
ATOM 914 O O . TYR A 1 113 ? -4.389 -8.715 22.695 1.00 78.31 113 TYR A O 1
ATOM 922 N N . GLN A 1 114 ? -2.266 -8.266 22.131 1.00 78.00 114 GLN A N 1
ATOM 923 C CA . GLN A 1 114 ? -1.680 -9.388 22.876 1.00 78.00 114 GLN A CA 1
ATOM 924 C C . GLN A 1 114 ? -1.814 -9.245 24.400 1.00 78.00 114 GLN A C 1
ATOM 926 O O . GLN A 1 114 ? -1.776 -10.241 25.119 1.00 78.00 114 GLN A O 1
ATOM 931 N N . THR A 1 115 ? -1.935 -8.014 24.898 1.00 77.31 115 THR A N 1
ATOM 932 C CA . THR A 1 115 ? -2.001 -7.706 26.336 1.00 77.31 115 THR A CA 1
ATOM 933 C C . THR A 1 115 ? -3.406 -7.324 26.807 1.00 77.31 115 THR A C 1
ATOM 935 O O . THR A 1 115 ? -3.678 -7.344 28.007 1.00 77.31 115 THR A O 1
ATOM 938 N N . ALA A 1 116 ? -4.314 -6.993 25.888 1.00 70.31 116 ALA A N 1
ATOM 939 C CA . ALA A 1 116 ? -5.668 -6.560 26.186 1.00 70.31 116 ALA A CA 1
ATOM 940 C C . ALA A 1 116 ? -6.603 -7.742 26.459 1.00 70.31 116 ALA A C 1
ATOM 942 O O . ALA A 1 116 ? -6.608 -8.750 25.758 1.00 70.31 116 ALA A O 1
ATOM 943 N N . LEU A 1 117 ? -7.478 -7.563 27.450 1.00 64.44 117 LEU A N 1
ATOM 944 C CA . LEU A 1 117 ? -8.562 -8.501 27.757 1.00 64.44 117 LEU A CA 1
ATOM 945 C C . LEU A 1 117 ? -9.790 -8.297 26.855 1.00 64.44 117 LEU A C 1
ATOM 947 O O . LEU A 1 117 ? -10.664 -9.159 26.816 1.00 64.44 117 LEU A O 1
ATOM 951 N N . THR A 1 118 ? -9.875 -7.166 26.143 1.00 67.12 118 THR A N 1
ATOM 952 C CA . THR A 1 118 ? -11.043 -6.799 25.331 1.00 67.12 118 THR A CA 1
ATOM 953 C C . THR A 1 118 ? -10.669 -6.493 23.877 1.00 67.12 118 THR A C 1
ATOM 955 O O . THR A 1 118 ? -9.769 -5.675 23.636 1.00 67.12 118 THR A O 1
ATOM 958 N N . PRO A 1 119 ? -11.378 -7.089 22.899 1.00 71.38 119 PRO A N 1
ATOM 959 C CA . PRO A 1 119 ? -11.206 -6.759 21.489 1.00 71.38 119 PRO A CA 1
ATOM 960 C C . PRO A 1 119 ? -11.671 -5.324 21.202 1.00 71.38 119 PRO A C 1
ATOM 962 O O . PRO A 1 119 ? -12.556 -4.802 21.878 1.00 71.38 119 PRO A O 1
ATOM 965 N N . ILE A 1 120 ? -11.082 -4.696 20.179 1.00 77.50 120 ILE A N 1
ATOM 966 C CA . ILE A 1 120 ? -11.348 -3.293 19.811 1.00 77.50 120 ILE A CA 1
ATOM 967 C C . ILE A 1 120 ? -12.811 -3.088 19.392 1.00 77.50 120 ILE A C 1
ATOM 969 O O . ILE A 1 120 ? -13.389 -2.050 19.696 1.00 77.50 120 ILE A O 1
ATOM 973 N N . GLY A 1 121 ? -13.433 -4.084 18.749 1.00 81.94 121 GLY A N 1
ATOM 974 C CA . GLY A 1 121 ? -14.865 -4.067 18.420 1.00 81.94 121 GLY A CA 1
ATOM 975 C C . GLY A 1 121 ? -15.305 -2.887 17.544 1.00 81.94 121 GLY A C 1
ATOM 976 O O . GLY A 1 121 ? -16.480 -2.534 17.562 1.00 81.94 121 GLY A O 1
ATOM 977 N N . LYS A 1 122 ? -14.369 -2.252 16.824 1.00 86.44 122 LYS A N 1
ATOM 978 C CA . LYS A 1 122 ? -14.613 -1.117 15.923 1.00 86.44 122 LYS A CA 1
ATOM 979 C C . LYS A 1 122 ? -14.415 -1.540 14.472 1.00 86.44 122 LYS A C 1
ATOM 981 O O . LYS A 1 122 ? -13.622 -2.440 14.197 1.00 86.44 122 LYS A O 1
ATOM 986 N N . VAL A 1 123 ? -15.097 -0.859 13.554 1.00 89.81 123 VAL A N 1
ATOM 987 C CA . VAL A 1 123 ? -14.860 -1.006 12.112 1.00 89.81 123 VAL A CA 1
ATOM 988 C C . VAL A 1 123 ? -13.727 -0.074 11.701 1.00 89.81 123 VAL A C 1
ATOM 990 O O . VAL A 1 123 ? -13.775 1.126 11.968 1.00 89.81 123 VAL A O 1
ATOM 993 N N . TRP A 1 124 ? -12.711 -0.615 11.042 1.00 90.81 124 TRP A N 1
ATOM 994 C CA . TRP A 1 124 ? -11.602 0.171 10.509 1.00 90.81 124 TRP A CA 1
ATOM 995 C C . TRP A 1 124 ? -11.896 0.604 9.080 1.00 90.81 124 TRP A C 1
ATOM 997 O O . TRP A 1 124 ? -12.350 -0.211 8.277 1.00 90.81 124 TRP A O 1
ATOM 1007 N N . ILE A 1 125 ? -11.606 1.864 8.763 1.00 90.56 125 ILE A N 1
ATOM 1008 C CA . ILE A 1 125 ? -11.595 2.362 7.389 1.00 90.56 125 ILE A CA 1
ATOM 1009 C C . ILE A 1 125 ? -10.215 2.917 7.069 1.00 90.56 125 ILE A C 1
ATOM 1011 O O . ILE A 1 125 ? -9.772 3.862 7.718 1.00 90.56 125 ILE A O 1
ATOM 1015 N N . THR A 1 126 ? -9.548 2.359 6.067 1.00 88.31 126 THR A N 1
ATOM 1016 C CA . THR A 1 126 ? -8.208 2.779 5.639 1.00 88.31 126 THR A CA 1
ATOM 1017 C C . THR A 1 126 ? -8.249 3.482 4.290 1.00 88.31 126 THR A C 1
ATOM 1019 O O . THR A 1 126 ? -9.136 3.255 3.464 1.00 88.31 126 THR A O 1
ATOM 1022 N N . THR A 1 127 ? -7.289 4.374 4.070 1.00 85.69 127 THR A N 1
ATOM 1023 C CA . THR A 1 127 ? -7.150 5.108 2.811 1.00 85.69 127 THR A CA 1
ATOM 1024 C C . THR A 1 127 ? -6.323 4.344 1.775 1.00 85.69 127 THR A C 1
ATOM 1026 O O . THR A 1 127 ? -5.580 3.430 2.121 1.00 85.69 127 THR A O 1
ATOM 1029 N N . ALA A 1 128 ? -6.401 4.746 0.502 1.00 80.44 128 ALA A N 1
ATOM 1030 C CA . ALA A 1 128 ? -5.686 4.115 -0.615 1.00 80.44 128 ALA A CA 1
ATOM 1031 C C . ALA A 1 128 ? -4.159 4.252 -0.550 1.00 80.44 128 ALA A C 1
ATOM 1033 O O . ALA A 1 128 ? -3.433 3.547 -1.256 1.00 80.44 128 ALA A O 1
ATOM 1034 N N . GLN A 1 129 ? -3.664 5.152 0.299 1.00 74.31 129 GLN A N 1
ATOM 1035 C CA . GLN A 1 129 ? -2.249 5.266 0.630 1.00 74.31 129 GLN A CA 1
ATOM 1036 C C . GLN A 1 129 ? -1.765 4.112 1.520 1.00 74.31 129 GLN A C 1
ATOM 1038 O O . GLN A 1 129 ? -0.567 3.832 1.537 1.00 74.31 129 GLN A O 1
ATOM 1043 N N . TRP A 1 130 ? -2.666 3.427 2.234 1.00 78.12 130 TRP A N 1
ATOM 1044 C CA . TRP A 1 130 ? -2.298 2.292 3.066 1.00 78.12 130 TRP A CA 1
ATOM 1045 C C . TRP A 1 130 ? -1.925 1.094 2.195 1.00 78.12 130 TRP A C 1
ATOM 1047 O O . TRP A 1 130 ? -2.773 0.466 1.563 1.00 78.12 130 TRP A O 1
ATOM 1057 N N . ASP A 1 131 ? -0.652 0.709 2.232 1.00 70.94 131 ASP A N 1
ATOM 1058 C CA . ASP A 1 131 ? -0.199 -0.537 1.627 1.00 70.94 131 ASP A CA 1
ATOM 1059 C C . ASP A 1 131 ? -0.162 -1.666 2.665 1.00 70.94 131 ASP A C 1
ATOM 1061 O O . ASP A 1 131 ? 0.760 -1.765 3.488 1.00 70.94 131 ASP A O 1
ATOM 1065 N N . PHE A 1 132 ? -1.174 -2.536 2.635 1.00 66.75 132 PHE A N 1
ATOM 1066 C CA . PHE A 1 132 ? -1.227 -3.713 3.500 1.00 66.75 132 PHE A CA 1
ATOM 1067 C C . PHE A 1 132 ? -0.094 -4.692 3.213 1.00 66.75 132 PHE A C 1
ATOM 1069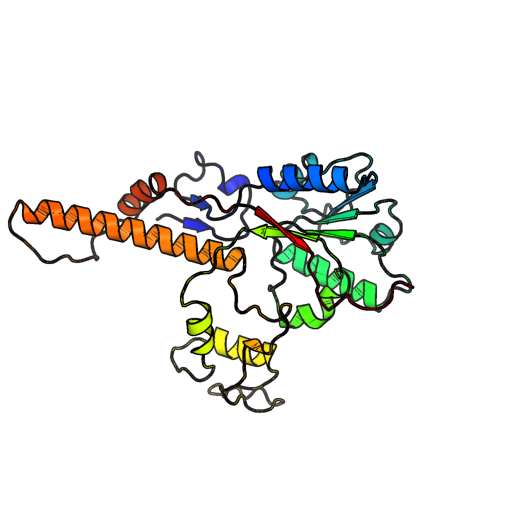 O O . PHE A 1 132 ? 0.297 -5.402 4.129 1.00 66.75 132 PHE A O 1
ATOM 1076 N N . THR A 1 133 ? 0.495 -4.684 2.014 1.00 63.81 133 THR A N 1
ATOM 1077 C CA . THR A 1 133 ? 1.611 -5.567 1.642 1.00 63.81 133 THR A CA 1
ATOM 1078 C C . THR A 1 133 ? 2.962 -5.085 2.189 1.00 63.81 133 THR A C 1
ATOM 1080 O O . THR A 1 133 ? 3.941 -5.833 2.193 1.00 63.81 133 THR A O 1
ATOM 1083 N N . SER A 1 134 ? 3.022 -3.869 2.750 1.00 65.62 134 SER A N 1
ATOM 1084 C CA . SER A 1 134 ? 4.229 -3.346 3.397 1.00 65.62 134 SER A CA 1
ATOM 1085 C C . SER A 1 134 ? 4.632 -4.181 4.622 1.00 65.62 134 SER A C 1
ATOM 1087 O O . SER A 1 134 ? 3.839 -4.395 5.542 1.00 65.62 134 SER A O 1
ATOM 1089 N N . ASN A 1 135 ? 5.905 -4.591 4.671 1.00 70.25 135 ASN A N 1
ATOM 1090 C CA . ASN A 1 135 ? 6.497 -5.391 5.753 1.00 70.25 135 ASN A CA 1
ATOM 1091 C C . ASN A 1 135 ? 5.817 -6.759 5.976 1.00 70.25 135 ASN A C 1
ATOM 1093 O O . ASN A 1 135 ? 5.398 -7.089 7.087 1.00 70.25 135 ASN A O 1
ATOM 1097 N N . ILE A 1 136 ? 5.796 -7.593 4.928 1.00 69.38 136 ILE A N 1
ATOM 1098 C CA . ILE A 1 136 ? 5.226 -8.958 4.901 1.00 69.38 136 ILE A CA 1
ATOM 1099 C C . ILE A 1 136 ? 5.588 -9.799 6.140 1.00 69.38 136 ILE A C 1
ATOM 1101 O O . ILE A 1 136 ? 4.733 -10.482 6.703 1.00 69.38 136 ILE A O 1
ATOM 1105 N N . ALA A 1 137 ? 6.835 -9.715 6.619 1.00 67.50 137 ALA A N 1
ATOM 1106 C CA . ALA A 1 137 ? 7.293 -10.452 7.801 1.00 67.50 137 ALA A CA 1
ATOM 1107 C C . ALA A 1 137 ? 6.467 -10.155 9.071 1.00 67.50 137 ALA A C 1
ATOM 1109 O O . ALA A 1 137 ? 6.303 -11.025 9.927 1.00 67.50 137 ALA A O 1
ATOM 1110 N N . LEU A 1 138 ? 5.944 -8.932 9.194 1.00 71.31 138 LEU A N 1
ATOM 1111 C CA . LEU A 1 138 ? 5.145 -8.480 10.332 1.00 71.31 138 LEU A CA 1
ATOM 1112 C C . LEU A 1 138 ? 3.646 -8.719 10.120 1.00 71.31 138 LEU A C 1
ATOM 1114 O O . LEU A 1 138 ? 2.937 -9.002 11.088 1.00 71.31 138 LEU A O 1
ATOM 1118 N N . ASN A 1 139 ? 3.174 -8.658 8.872 1.00 71.81 139 ASN A N 1
ATOM 1119 C CA . ASN A 1 139 ? 1.751 -8.722 8.525 1.00 71.81 139 ASN A CA 1
ATOM 1120 C C . ASN A 1 139 ? 1.034 -9.966 9.063 1.00 71.81 139 ASN A C 1
ATOM 1122 O O . ASN A 1 139 ? -0.105 -9.862 9.519 1.00 71.81 139 ASN A O 1
ATOM 1126 N N . ARG A 1 140 ? 1.716 -11.120 9.111 1.00 68.81 140 ARG A N 1
ATOM 1127 C CA . ARG A 1 140 ? 1.164 -12.374 9.668 1.00 68.81 140 ARG A CA 1
ATOM 1128 C C . ARG A 1 140 ? 0.600 -12.225 11.081 1.00 68.81 140 ARG A C 1
ATOM 1130 O O . ARG A 1 140 ? -0.291 -12.974 11.483 1.00 68.81 140 ARG A O 1
ATOM 1137 N N . TRP A 1 141 ? 1.126 -11.275 11.847 1.00 71.31 141 TRP A N 1
ATOM 1138 C CA . TRP A 1 141 ? 0.745 -11.052 13.235 1.00 71.31 141 TRP A CA 1
ATOM 1139 C C . TRP A 1 141 ? -0.008 -9.740 13.417 1.00 71.31 141 TRP A C 1
ATOM 1141 O O . TRP A 1 141 ? -0.999 -9.696 14.146 1.00 71.31 141 TRP A O 1
ATOM 1151 N N . THR A 1 142 ? 0.430 -8.686 12.730 1.00 77.81 142 THR A N 1
ATOM 1152 C CA . THR A 1 142 ? -0.019 -7.315 12.988 1.00 77.81 142 THR A CA 1
ATOM 1153 C C . THR A 1 142 ? -1.329 -6.938 12.308 1.00 77.81 142 THR A C 1
ATOM 1155 O O . THR A 1 142 ? -1.904 -5.912 12.660 1.00 77.81 142 THR A O 1
ATOM 1158 N N . LEU A 1 143 ? -1.836 -7.761 11.384 1.00 79.31 143 LEU A N 1
ATOM 1159 C CA . LEU A 1 143 ? -3.090 -7.484 10.678 1.00 79.31 143 LEU A CA 1
ATOM 1160 C C . LEU A 1 143 ? -4.350 -7.972 11.403 1.00 79.31 143 LEU A C 1
ATOM 1162 O O . LEU A 1 143 ? -5.448 -7.523 11.083 1.00 79.31 143 LEU A O 1
ATOM 1166 N N . LYS A 1 144 ? -4.211 -8.824 12.427 1.00 80.12 144 LYS A N 1
ATOM 1167 C CA . LYS A 1 144 ? -5.353 -9.347 13.201 1.00 80.12 144 LYS A CA 1
ATOM 1168 C C . LYS A 1 144 ? -6.295 -8.264 13.753 1.00 80.12 144 LYS A C 1
ATOM 1170 O O . LYS A 1 144 ? -7.506 -8.454 13.658 1.00 80.12 144 LYS A O 1
ATOM 1175 N N . PRO A 1 145 ? -5.804 -7.129 14.293 1.00 81.94 145 PRO A N 1
ATOM 1176 C CA . PRO A 1 145 ? -6.674 -6.054 14.772 1.00 81.94 145 PRO A CA 1
ATOM 1177 C C . PRO A 1 145 ? -7.539 -5.414 13.678 1.00 81.94 145 PRO A C 1
ATOM 1179 O O . PRO A 1 145 ? -8.552 -4.807 14.012 1.00 81.94 145 PRO A O 1
ATOM 1182 N N . PHE A 1 146 ? -7.154 -5.555 12.406 1.00 82.62 146 PHE A N 1
ATOM 1183 C CA . PHE A 1 146 ? -7.805 -4.958 11.236 1.00 82.62 146 PHE A CA 1
ATOM 1184 C C . PHE A 1 146 ? -8.706 -5.940 10.476 1.00 82.62 146 PHE A C 1
ATOM 1186 O O . PHE A 1 146 ? -9.145 -5.643 9.368 1.00 82.62 146 PHE A O 1
ATOM 1193 N N . HIS A 1 147 ? -8.993 -7.120 11.030 1.00 81.75 147 HIS A N 1
ATOM 1194 C CA . HIS A 1 147 ? -9.918 -8.054 10.390 1.00 81.75 147 HIS A CA 1
ATOM 1195 C C . HIS A 1 147 ? -11.287 -7.400 10.147 1.00 81.75 147 HIS A C 1
ATOM 1197 O O . HIS A 1 147 ? -11.901 -6.862 11.068 1.00 81.75 147 HIS A O 1
ATOM 1203 N N . GLY A 1 148 ? -11.766 -7.472 8.901 1.00 83.44 148 GLY A N 1
ATOM 1204 C CA . GLY A 1 148 ? -13.023 -6.846 8.485 1.00 83.44 148 GLY A CA 1
ATOM 1205 C C . GLY A 1 148 ? -12.922 -5.343 8.208 1.00 83.44 148 GLY A C 1
ATOM 1206 O O . GLY A 1 148 ? -13.960 -4.687 8.120 1.00 83.44 148 GLY A O 1
ATOM 1207 N N . ALA A 1 149 ? -11.709 -4.796 8.080 1.00 88.50 149 ALA A N 1
ATOM 1208 C CA . ALA A 1 149 ? -11.502 -3.422 7.641 1.00 88.50 149 ALA A CA 1
ATOM 1209 C C . ALA A 1 149 ? -12.069 -3.179 6.232 1.00 88.50 149 ALA A C 1
ATOM 1211 O O . ALA A 1 149 ? -12.074 -4.058 5.366 1.00 88.50 149 ALA A O 1
ATOM 1212 N N . LEU A 1 150 ? -12.535 -1.954 6.007 1.00 90.44 150 LEU A N 1
ATOM 1213 C CA . LEU A 1 150 ? -12.877 -1.440 4.686 1.00 90.44 150 LEU A CA 1
ATOM 1214 C C . LEU A 1 150 ? -11.730 -0.554 4.210 1.00 90.44 150 LEU A C 1
ATOM 1216 O O . LEU A 1 150 ? -11.303 0.339 4.934 1.00 90.44 150 LEU A O 1
ATOM 1220 N N . SER A 1 151 ? -11.250 -0.762 2.993 1.00 86.62 151 SER A N 1
ATOM 1221 C CA . SER A 1 151 ? -10.110 -0.025 2.466 1.00 86.62 151 SER A CA 1
ATOM 1222 C C . SER A 1 151 ? -10.442 0.608 1.131 1.00 86.62 151 SER A C 1
ATOM 1224 O O . SER A 1 151 ? -10.977 -0.028 0.219 1.00 86.62 151 SER A O 1
ATOM 1226 N N . PHE A 1 152 ? -10.124 1.891 1.001 1.00 85.50 152 PHE A N 1
ATOM 1227 C CA . PHE A 1 152 ? -10.035 2.497 -0.317 1.00 85.50 152 PHE A CA 1
ATOM 1228 C C . PHE A 1 152 ? -8.785 1.970 -1.007 1.00 85.50 152 PHE A C 1
ATOM 1230 O O . PHE A 1 152 ? -7.740 1.816 -0.394 1.00 85.50 152 PHE A O 1
ATOM 1237 N N . SER A 1 153 ? -8.885 1.714 -2.300 1.00 80.88 153 SER A N 1
ATOM 1238 C CA . SER A 1 153 ? -7.785 1.214 -3.109 1.00 80.88 153 SER A CA 1
ATOM 1239 C C . SER A 1 153 ? -7.719 1.987 -4.413 1.00 80.88 153 SER A C 1
ATOM 1241 O O . SER A 1 153 ? -8.726 2.495 -4.915 1.00 80.88 153 SER A O 1
ATOM 1243 N N . VAL A 1 154 ? -6.517 2.082 -4.966 1.00 78.56 154 VAL A N 1
ATOM 1244 C CA . VAL A 1 154 ? -6.341 2.602 -6.317 1.00 78.56 154 VAL A CA 1
ATOM 1245 C C . VAL A 1 154 ? -6.909 1.582 -7.297 1.00 78.56 154 VAL A C 1
ATOM 1247 O O . VAL A 1 154 ? -6.579 0.402 -7.214 1.00 78.56 154 VAL A O 1
ATOM 1250 N N . HIS A 1 155 ? -7.751 2.035 -8.217 1.00 80.19 155 HIS A N 1
ATOM 1251 C CA . HIS A 1 155 ? -8.274 1.220 -9.298 1.00 80.19 155 HIS A CA 1
ATOM 1252 C C . HIS A 1 155 ? -7.123 0.674 -10.141 1.00 80.19 155 HIS A C 1
ATOM 1254 O O . HIS A 1 155 ? -6.243 1.422 -10.578 1.00 80.19 155 HIS A O 1
ATOM 1260 N N . THR A 1 156 ? -7.155 -0.632 -10.375 1.00 81.38 156 THR A N 1
ATOM 1261 C CA . THR A 1 156 ? -6.184 -1.337 -11.203 1.00 81.38 156 THR A CA 1
ATOM 1262 C C . THR A 1 156 ? -6.898 -2.054 -12.340 1.00 81.38 156 THR A C 1
ATOM 1264 O O . THR A 1 156 ? -7.992 -2.596 -12.174 1.00 81.38 156 THR A O 1
ATOM 1267 N N . GLU A 1 157 ? -6.267 -2.053 -13.511 1.00 84.75 157 GLU A N 1
ATOM 1268 C CA . GLU A 1 157 ? -6.664 -2.902 -14.633 1.00 84.75 157 GLU A CA 1
ATOM 1269 C C . GLU A 1 157 ? -5.729 -4.117 -14.684 1.00 84.75 157 GLU A C 1
ATOM 1271 O O . GLU A 1 157 ? -4.560 -4.042 -14.290 1.00 84.75 157 GLU A O 1
ATOM 1276 N N . ASP A 1 158 ? -6.229 -5.248 -15.186 1.00 87.81 158 ASP A N 1
ATOM 1277 C CA . ASP A 1 158 ? -5.388 -6.424 -15.394 1.00 87.81 158 ASP A CA 1
ATOM 1278 C C . ASP A 1 158 ? -4.336 -6.110 -16.475 1.00 87.81 158 ASP A C 1
ATOM 1280 O O . ASP A 1 158 ? -4.663 -5.908 -17.646 1.00 87.81 158 ASP A O 1
ATOM 1284 N N . VAL A 1 159 ? -3.058 -6.088 -16.084 1.00 89.31 159 VAL A N 1
ATOM 1285 C CA . VAL A 1 159 ? -1.932 -5.881 -17.005 1.00 89.31 159 VAL A CA 1
ATOM 1286 C C . VAL A 1 159 ? -1.558 -7.216 -17.664 1.00 89.31 159 VAL A C 1
ATOM 1288 O O . VAL A 1 159 ? -1.096 -8.132 -16.968 1.00 89.31 159 VAL A O 1
ATOM 1291 N N . PRO A 1 160 ? -1.718 -7.363 -18.997 1.00 91.62 160 PRO A N 1
ATOM 1292 C CA . PRO A 1 160 ? -1.409 -8.612 -19.686 1.00 91.62 160 PRO A CA 1
ATOM 1293 C C . PRO A 1 160 ? 0.048 -9.037 -19.480 1.00 91.62 160 PRO A C 1
ATOM 1295 O O . PRO A 1 160 ? 0.967 -8.228 -19.590 1.00 91.62 160 PRO A O 1
ATOM 1298 N N . GLY A 1 161 ? 0.264 -10.319 -19.183 1.00 92.50 161 GLY A N 1
ATOM 1299 C CA . GLY A 1 161 ? 1.597 -10.894 -18.981 1.00 92.50 161 GLY A CA 1
ATOM 1300 C C . GLY A 1 161 ? 2.227 -10.642 -17.606 1.00 92.50 161 GLY A C 1
ATOM 1301 O O . GLY A 1 161 ? 3.226 -11.284 -17.297 1.00 92.50 161 GLY A O 1
ATOM 1302 N N . PHE A 1 162 ? 1.649 -9.796 -16.739 1.00 92.31 162 PHE A N 1
ATOM 1303 C CA . PHE A 1 162 ? 2.200 -9.559 -15.395 1.00 92.31 162 PHE A CA 1
ATOM 1304 C C . PHE A 1 162 ? 2.215 -10.831 -14.537 1.00 92.31 162 PHE A C 1
ATOM 1306 O O . PHE A 1 162 ? 3.234 -11.176 -13.942 1.00 92.31 162 PHE A O 1
ATOM 1313 N N . ARG A 1 163 ? 1.105 -11.579 -14.526 1.00 93.31 163 ARG A N 1
ATOM 1314 C CA . ARG A 1 163 ? 1.013 -12.849 -13.791 1.00 93.31 163 ARG A CA 1
ATOM 1315 C C . ARG A 1 163 ? 2.042 -13.868 -14.287 1.00 93.31 163 ARG A C 1
ATOM 1317 O O . ARG A 1 163 ? 2.650 -14.565 -13.481 1.00 93.31 163 ARG A O 1
ATOM 1324 N N . ASP A 1 164 ? 2.244 -13.943 -15.600 1.00 94.31 164 ASP A N 1
ATOM 1325 C CA . ASP A 1 164 ? 3.221 -14.858 -16.193 1.00 94.31 164 ASP A CA 1
ATOM 1326 C C . ASP A 1 164 ? 4.650 -14.430 -15.869 1.00 94.31 164 ASP A C 1
ATOM 1328 O O . ASP A 1 164 ? 5.459 -15.275 -15.502 1.00 94.31 164 ASP A O 1
ATOM 1332 N N . PHE A 1 165 ? 4.942 -13.126 -15.893 1.00 92.00 165 PHE A N 1
ATOM 1333 C CA . PHE A 1 165 ? 6.215 -12.582 -15.426 1.00 92.00 165 PHE A CA 1
ATOM 1334 C C . PHE A 1 165 ? 6.518 -13.005 -13.981 1.00 92.00 165 PHE A C 1
ATOM 1336 O O . PHE A 1 165 ? 7.599 -13.536 -13.727 1.00 92.00 165 PHE A O 1
ATOM 1343 N N . LEU A 1 166 ? 5.558 -12.876 -13.056 1.00 91.50 166 LEU A N 1
ATOM 1344 C CA . LEU A 1 166 ? 5.743 -13.303 -11.663 1.00 91.50 166 LEU A CA 1
ATOM 1345 C C . LEU A 1 166 ? 6.099 -14.794 -11.542 1.00 91.50 166 LEU A C 1
ATOM 1347 O O . LEU A 1 166 ? 6.945 -15.155 -10.730 1.00 91.50 166 LEU A O 1
ATOM 1351 N N . ARG A 1 167 ? 5.525 -15.662 -12.386 1.00 91.44 167 ARG A N 1
ATOM 1352 C CA . ARG A 1 167 ? 5.847 -17.104 -12.414 1.00 91.44 167 ARG A CA 1
ATOM 1353 C C . ARG A 1 167 ? 7.261 -17.407 -12.915 1.00 91.44 167 ARG A C 1
ATOM 1355 O O . ARG A 1 167 ? 7.773 -18.489 -12.649 1.00 91.44 167 ARG A O 1
ATOM 1362 N N . THR A 1 168 ? 7.883 -16.492 -13.660 1.00 90.38 168 THR A N 1
ATOM 1363 C CA . THR A 1 168 ? 9.265 -16.666 -14.145 1.00 90.38 168 THR A CA 1
ATOM 1364 C C . THR A 1 168 ? 10.327 -16.310 -13.108 1.00 90.38 168 THR A C 1
ATOM 1366 O O . THR A 1 168 ? 11.498 -16.642 -13.307 1.00 90.38 168 THR A O 1
ATOM 1369 N N . LEU A 1 169 ? 9.938 -15.648 -12.014 1.00 89.12 169 LEU A N 1
ATOM 1370 C CA . LEU A 1 169 ? 10.856 -15.227 -10.962 1.00 89.12 169 LEU A CA 1
ATOM 1371 C C . LEU A 1 169 ? 11.499 -16.438 -10.278 1.00 89.12 169 LEU A C 1
ATOM 1373 O O . LEU A 1 169 ? 10.839 -17.430 -9.968 1.00 89.12 169 LEU A O 1
ATOM 1377 N N . ASN A 1 170 ? 12.804 -16.346 -10.024 1.00 86.38 170 ASN A N 1
ATOM 1378 C CA . ASN A 1 170 ? 13.562 -17.414 -9.388 1.00 86.38 170 ASN A CA 1
ATOM 1379 C C . ASN A 1 170 ? 14.604 -16.840 -8.410 1.00 86.38 170 ASN A C 1
ATOM 1381 O O . ASN A 1 170 ? 15.421 -16.015 -8.825 1.00 86.38 170 ASN A O 1
ATOM 1385 N N . PRO A 1 171 ? 14.659 -17.308 -7.147 1.00 85.44 171 PRO A N 1
ATOM 1386 C CA . PRO A 1 171 ? 15.595 -16.791 -6.146 1.00 85.44 171 PRO A CA 1
ATOM 1387 C C . PRO A 1 171 ? 17.074 -17.058 -6.475 1.00 85.44 171 PRO A C 1
ATOM 1389 O O . PRO A 1 171 ? 17.954 -16.453 -5.872 1.00 85.44 171 PRO A O 1
ATOM 1392 N N . TYR A 1 172 ? 17.369 -17.949 -7.424 1.00 83.31 172 TYR A N 1
ATOM 1393 C CA . TYR A 1 172 ? 18.728 -18.277 -7.860 1.00 83.31 172 TYR A CA 1
ATOM 1394 C C . TYR A 1 172 ? 19.170 -17.537 -9.125 1.00 83.31 172 TYR A C 1
ATOM 1396 O O . TYR A 1 172 ? 20.297 -17.747 -9.580 1.00 83.31 172 TYR A O 1
ATOM 1404 N N . GLN A 1 173 ? 18.324 -16.687 -9.721 1.00 77.88 173 GLN A N 1
ATOM 1405 C CA . GLN A 1 173 ? 18.763 -15.869 -10.850 1.00 77.88 173 GLN A CA 1
ATOM 1406 C C . GLN A 1 173 ? 19.861 -14.897 -10.391 1.00 77.88 173 GLN A C 1
ATOM 1408 O O . GLN A 1 173 ? 19.670 -14.047 -9.528 1.00 77.88 173 GLN A O 1
ATOM 1413 N N . LEU A 1 174 ? 21.046 -15.066 -10.983 1.00 57.47 174 LEU A N 1
ATOM 1414 C CA . LEU A 1 174 ? 22.333 -14.476 -10.583 1.00 57.47 174 LEU A CA 1
ATOM 1415 C C . LEU A 1 174 ? 22.458 -12.957 -10.809 1.00 57.47 174 LEU A C 1
ATOM 1417 O O . LEU A 1 174 ? 23.521 -12.388 -10.568 1.00 57.47 174 LEU A O 1
ATOM 1421 N N . GLN A 1 175 ? 21.405 -12.280 -11.265 1.00 60.47 175 GLN A N 1
ATOM 1422 C CA . GLN A 1 175 ? 21.450 -10.862 -11.622 1.00 60.47 175 GLN A CA 1
ATOM 1423 C C . GLN A 1 175 ? 21.224 -9.945 -10.414 1.00 60.47 175 GLN A C 1
ATOM 1425 O O . GLN A 1 175 ? 20.339 -9.104 -10.427 1.00 60.47 175 GLN A O 1
ATOM 1430 N N . GLY A 1 176 ? 22.027 -10.103 -9.358 1.00 57.81 176 GLY A N 1
ATOM 1431 C CA . GLY A 1 176 ? 22.161 -9.115 -8.274 1.00 57.81 176 GLY A CA 1
ATOM 1432 C C . GLY A 1 176 ? 20.884 -8.729 -7.512 1.00 57.81 176 GLY A C 1
ATOM 1433 O O . GLY A 1 176 ? 20.939 -7.813 -6.694 1.00 57.81 176 GLY A O 1
ATOM 1434 N N . ASP A 1 177 ? 19.755 -9.397 -7.751 1.00 68.88 177 ASP A N 1
ATOM 1435 C CA . ASP A 1 177 ? 18.477 -9.051 -7.145 1.00 68.88 177 ASP A CA 1
ATOM 1436 C C . ASP A 1 177 ? 18.356 -9.703 -5.765 1.00 68.88 177 ASP A C 1
ATOM 1438 O O . ASP A 1 177 ? 17.764 -10.767 -5.558 1.00 68.88 177 ASP A O 1
ATOM 1442 N N . ILE A 1 178 ? 18.978 -9.034 -4.799 1.00 76.88 178 ILE A N 1
ATOM 1443 C CA . ILE A 1 178 ? 18.898 -9.386 -3.383 1.00 76.88 178 ILE A CA 1
ATOM 1444 C C . ILE A 1 178 ? 17.456 -9.323 -2.854 1.00 76.88 178 ILE A C 1
ATOM 1446 O O . ILE A 1 178 ? 17.151 -9.972 -1.853 1.00 76.88 178 ILE A O 1
ATOM 1450 N N . PHE A 1 179 ? 16.557 -8.573 -3.503 1.00 80.25 179 PHE A N 1
ATOM 1451 C CA . PHE A 1 179 ? 15.185 -8.394 -3.036 1.00 80.25 179 PHE A CA 1
ATOM 1452 C C . PHE A 1 179 ? 14.351 -9.642 -3.290 1.00 80.25 179 PHE A C 1
ATOM 1454 O O . PHE A 1 179 ? 13.643 -10.073 -2.382 1.00 80.25 179 PHE A O 1
ATOM 1461 N N . ILE A 1 180 ? 14.499 -10.281 -4.455 1.00 84.44 180 ILE A N 1
ATOM 1462 C CA . ILE A 1 180 ? 13.859 -11.575 -4.746 1.00 84.44 180 ILE A CA 1
ATOM 1463 C C . ILE A 1 180 ? 14.299 -12.620 -3.713 1.00 84.44 180 ILE A C 1
ATOM 1465 O O . ILE A 1 180 ? 13.473 -13.323 -3.137 1.00 84.44 180 ILE A O 1
ATOM 1469 N N . GLN A 1 181 ? 15.591 -12.693 -3.397 1.00 80.88 181 GLN A N 1
ATOM 1470 C CA . GLN A 1 181 ? 16.099 -13.655 -2.412 1.00 80.88 181 GLN A CA 1
ATOM 1471 C C . GLN A 1 181 ? 15.514 -13.420 -1.011 1.00 80.88 181 GLN A C 1
ATOM 1473 O O . GLN A 1 181 ? 15.025 -14.356 -0.372 1.00 80.88 181 GLN A O 1
ATOM 1478 N N . CYS A 1 182 ? 15.518 -12.166 -0.548 1.00 80.69 182 CYS A N 1
ATOM 1479 C CA . CYS A 1 182 ? 14.931 -11.770 0.734 1.00 80.69 182 CYS A CA 1
ATOM 1480 C C . CYS A 1 182 ? 13.416 -12.002 0.784 1.00 80.69 182 CYS A C 1
ATOM 1482 O O . CYS A 1 182 ? 12.886 -12.427 1.817 1.00 80.69 182 CYS A O 1
ATOM 1484 N N . PHE A 1 183 ? 12.720 -11.756 -0.326 1.00 85.12 183 PHE A N 1
ATOM 1485 C CA . PHE A 1 183 ? 11.296 -12.026 -0.456 1.00 85.12 183 PHE A CA 1
ATOM 1486 C C . PHE A 1 183 ? 11.023 -13.525 -0.299 1.00 85.12 183 PHE A C 1
ATOM 1488 O O . PHE A 1 183 ? 10.271 -13.895 0.601 1.00 85.12 183 PHE A O 1
ATOM 1495 N N . TRP A 1 184 ? 11.707 -14.394 -1.059 1.00 87.88 184 TRP A N 1
ATOM 1496 C CA . TRP A 1 184 ? 11.558 -15.855 -0.955 1.00 87.88 184 TRP A CA 1
ATOM 1497 C C . TRP A 1 184 ? 11.802 -16.361 0.465 1.00 87.88 184 TRP A C 1
ATOM 1499 O O . TRP A 1 184 ? 11.022 -17.165 0.981 1.00 87.88 184 TRP A O 1
ATOM 1509 N N . HIS A 1 185 ? 12.848 -15.852 1.120 1.00 83.75 185 HIS A N 1
ATOM 1510 C CA . HIS A 1 185 ? 13.130 -16.188 2.510 1.00 83.75 185 HIS A CA 1
ATOM 1511 C C . HIS A 1 185 ? 11.972 -15.810 3.436 1.00 83.75 185 HIS A C 1
ATOM 1513 O O . HIS A 1 185 ? 11.545 -16.620 4.257 1.00 83.75 185 HIS A O 1
ATOM 1519 N N . THR A 1 186 ? 11.431 -14.604 3.278 1.00 82.94 186 THR A N 1
ATOM 1520 C CA . THR A 1 186 ? 10.334 -14.090 4.104 1.00 82.94 186 THR A CA 1
ATOM 1521 C C . THR A 1 186 ? 9.041 -14.882 3.911 1.00 82.94 186 THR A C 1
ATOM 1523 O O . THR A 1 186 ? 8.436 -15.318 4.894 1.00 82.94 186 THR A O 1
ATOM 1526 N N . VAL A 1 187 ? 8.616 -15.105 2.664 1.00 85.56 187 VAL A N 1
ATOM 1527 C CA . VAL A 1 187 ? 7.313 -15.727 2.387 1.00 85.56 187 VAL A CA 1
ATOM 1528 C C . VAL A 1 187 ? 7.334 -17.247 2.561 1.00 85.56 187 VAL A C 1
ATOM 1530 O O . VAL A 1 187 ? 6.416 -17.798 3.167 1.00 85.56 187 VAL A O 1
ATOM 1533 N N . PHE A 1 188 ? 8.407 -17.932 2.151 1.00 86.94 188 PHE A N 1
ATOM 1534 C CA . PHE A 1 188 ? 8.489 -19.399 2.180 1.00 86.94 188 PHE A CA 1
ATOM 1535 C C . PHE A 1 188 ? 9.290 -19.974 3.354 1.00 86.94 188 PHE A C 1
ATOM 1537 O O . PHE A 1 188 ? 9.365 -21.205 3.489 1.00 86.94 188 PHE A O 1
ATOM 1544 N N . ASN A 1 189 ? 9.867 -19.111 4.201 1.00 84.56 189 ASN A N 1
ATOM 1545 C CA . ASN A 1 189 ? 10.696 -19.481 5.352 1.00 84.56 189 ASN A CA 1
ATOM 1546 C C . ASN A 1 189 ? 11.810 -20.473 4.962 1.00 84.56 189 ASN A C 1
ATOM 1548 O O . ASN A 1 189 ? 11.967 -21.545 5.556 1.00 84.56 189 ASN A O 1
ATOM 1552 N N . CYS A 1 190 ? 12.518 -20.152 3.878 1.00 85.81 190 CYS A N 1
ATOM 1553 C CA . CYS A 1 190 ? 13.588 -20.966 3.311 1.00 85.81 190 CYS A CA 1
ATOM 1554 C C . CYS A 1 190 ? 14.836 -20.121 3.043 1.00 85.81 190 CYS A C 1
ATOM 1556 O O . CYS A 1 190 ? 14.764 -18.907 2.898 1.00 85.81 190 CYS A O 1
ATOM 1558 N N . SER A 1 191 ? 16.002 -20.751 2.984 1.00 78.62 191 SER A N 1
ATOM 1559 C CA . SER A 1 191 ? 17.275 -20.063 2.788 1.00 78.62 191 SER A CA 1
ATOM 1560 C C . SER A 1 191 ? 17.769 -20.207 1.349 1.00 78.62 191 SER A C 1
ATOM 1562 O O . SER A 1 191 ? 17.772 -21.299 0.778 1.00 78.62 191 SER A O 1
ATOM 1564 N N . VAL A 1 192 ? 18.238 -19.098 0.781 1.00 74.69 192 VAL A N 1
ATOM 1565 C CA . VAL A 1 192 ? 19.008 -19.062 -0.468 1.00 74.69 192 VAL A CA 1
ATOM 1566 C C . VAL A 1 192 ? 20.483 -18.933 -0.079 1.00 74.69 192 VAL A C 1
ATOM 1568 O O . VAL A 1 192 ? 20.816 -18.195 0.848 1.00 74.69 192 VAL A O 1
ATOM 1571 N N . LEU A 1 193 ? 21.377 -19.691 -0.719 1.00 65.62 193 LEU A N 1
ATOM 1572 C CA . LEU A 1 193 ? 22.812 -19.654 -0.420 1.00 65.62 193 LEU A CA 1
ATOM 1573 C C . LEU A 1 193 ? 23.394 -18.282 -0.786 1.00 65.62 193 LEU A C 1
ATOM 1575 O O . LEU A 1 193 ? 23.664 -18.007 -1.951 1.00 65.62 193 LEU A O 1
ATOM 1579 N N . TYR A 1 194 ? 23.616 -17.443 0.224 1.00 60.69 194 TYR A N 1
ATOM 1580 C CA . TYR A 1 194 ? 24.380 -16.209 0.085 1.00 60.69 194 TYR A CA 1
ATOM 1581 C C . TYR A 1 194 ? 25.876 -16.520 0.162 1.00 60.69 194 TYR A C 1
ATOM 1583 O O . TYR A 1 194 ? 26.326 -17.237 1.064 1.00 60.69 194 TYR A O 1
ATOM 1591 N N . SER A 1 195 ? 26.676 -15.964 -0.750 1.00 51.03 195 SER A N 1
ATOM 1592 C CA . SER A 1 195 ? 28.131 -16.036 -0.646 1.00 51.03 195 SER A CA 1
ATOM 1593 C C . SER A 1 195 ? 28.576 -15.400 0.679 1.00 51.03 195 SER A C 1
ATOM 1595 O O . SER A 1 195 ? 28.498 -14.186 0.841 1.00 51.03 195 SER A O 1
ATOM 1597 N N . SER A 1 196 ? 29.054 -16.236 1.608 1.00 49.91 196 SER A N 1
ATOM 1598 C CA . SER A 1 196 ? 29.688 -15.943 2.913 1.00 49.91 196 SER A CA 1
ATOM 1599 C C . SER A 1 196 ? 28.815 -15.720 4.165 1.00 49.91 196 SER A C 1
ATOM 1601 O O . SER A 1 196 ? 29.365 -15.753 5.264 1.00 49.91 196 SER A O 1
ATOM 1603 N N . LEU A 1 197 ? 27.482 -15.630 4.071 1.00 49.16 197 LEU A N 1
ATOM 1604 C CA . LEU A 1 197 ? 26.595 -15.569 5.250 1.00 49.16 197 LEU A CA 1
ATOM 1605 C C . LEU A 1 197 ? 25.463 -16.595 5.133 1.00 49.16 197 LEU A C 1
ATOM 1607 O O . LEU A 1 197 ? 24.335 -16.279 4.768 1.00 49.16 197 LEU A O 1
ATOM 1611 N N . THR A 1 198 ? 25.751 -17.852 5.470 1.00 49.28 198 THR A N 1
ATOM 1612 C CA . THR A 1 198 ? 24.690 -18.813 5.802 1.00 49.28 198 THR A CA 1
ATOM 1613 C C . THR A 1 198 ? 23.929 -18.298 7.020 1.00 49.28 198 THR A C 1
ATOM 1615 O O . THR A 1 198 ? 24.423 -18.418 8.144 1.00 49.28 198 THR A O 1
ATOM 1618 N N . ILE A 1 199 ? 22.723 -17.766 6.815 1.00 51.62 199 ILE A N 1
ATOM 1619 C CA . ILE A 1 199 ? 21.724 -17.652 7.880 1.00 51.62 199 ILE A CA 1
ATOM 1620 C C . ILE A 1 199 ? 21.365 -19.094 8.259 1.00 51.62 199 ILE A C 1
ATOM 1622 O O . ILE A 1 199 ? 20.578 -19.762 7.592 1.00 51.62 199 ILE A O 1
ATOM 1626 N N . LYS A 1 200 ? 22.054 -19.638 9.267 1.00 48.88 200 LYS A N 1
ATOM 1627 C CA . LYS A 1 200 ? 21.824 -21.001 9.754 1.00 48.88 200 LYS A CA 1
ATOM 1628 C C . LYS A 1 200 ? 20.446 -21.058 10.416 1.00 48.88 200 LYS A C 1
ATOM 1630 O O . LYS A 1 200 ? 20.236 -20.374 11.412 1.00 48.88 200 LYS A O 1
ATOM 1635 N N . GLY A 1 201 ? 19.546 -21.896 9.895 1.00 55.12 201 GLY A N 1
ATOM 1636 C CA . GLY A 1 201 ? 18.279 -22.206 10.572 1.00 55.12 201 GLY A CA 1
ATOM 1637 C C . GLY A 1 201 ? 17.081 -22.604 9.700 1.00 55.12 201 GLY A C 1
ATOM 1638 O O . GLY A 1 201 ? 16.069 -22.998 10.267 1.00 55.12 201 GLY A O 1
ATOM 1639 N N . GLY A 1 202 ? 17.164 -22.539 8.364 1.00 63.84 202 GLY A N 1
ATOM 1640 C CA . GLY A 1 202 ? 16.038 -22.835 7.462 1.00 63.84 202 GLY A CA 1
ATOM 1641 C C . GLY A 1 202 ? 16.303 -23.966 6.463 1.00 63.84 202 GLY A C 1
ATOM 1642 O O . GLY A 1 202 ? 17.451 -24.309 6.178 1.00 63.84 202 GLY A O 1
ATOM 1643 N N . ARG A 1 203 ? 15.227 -24.545 5.906 1.00 83.06 203 ARG A N 1
ATOM 1644 C CA . ARG A 1 203 ? 15.308 -25.428 4.725 1.00 83.06 203 ARG A CA 1
ATOM 1645 C C . ARG A 1 203 ? 15.832 -24.625 3.533 1.00 83.06 203 ARG A C 1
ATOM 1647 O O . ARG A 1 203 ? 15.477 -23.459 3.401 1.00 83.06 203 ARG A O 1
ATOM 1654 N N . ASN A 1 204 ? 16.613 -25.226 2.642 1.00 85.12 204 ASN A N 1
ATOM 1655 C CA . ASN A 1 204 ? 16.996 -24.536 1.408 1.00 85.12 204 ASN A CA 1
ATOM 1656 C C . ASN A 1 204 ? 15.759 -24.302 0.531 1.00 85.12 204 ASN A C 1
ATOM 1658 O O . ASN A 1 204 ? 14.898 -25.182 0.437 1.00 85.12 204 ASN A O 1
ATOM 1662 N N . CYS A 1 205 ? 15.677 -23.133 -0.105 1.00 87.12 205 CYS A N 1
ATOM 1663 C CA . CYS A 1 205 ? 14.679 -22.905 -1.144 1.00 87.12 205 CYS A CA 1
ATOM 1664 C C . CYS A 1 205 ? 14.948 -23.853 -2.325 1.00 87.12 205 CYS A C 1
ATOM 1666 O O . CYS A 1 205 ? 16.078 -24.247 -2.598 1.00 87.12 205 CYS A O 1
ATOM 1668 N N . SER A 1 206 ? 13.900 -24.266 -3.019 1.00 88.25 206 SER A N 1
ATOM 1669 C CA . SER A 1 206 ? 13.992 -25.099 -4.220 1.00 88.25 206 SER A CA 1
ATOM 1670 C C . SER A 1 206 ? 13.997 -24.265 -5.501 1.00 88.25 206 SER A C 1
ATOM 1672 O O . SER A 1 206 ? 14.405 -24.761 -6.551 1.00 88.25 206 SER A O 1
ATOM 1674 N N . GLY A 1 207 ? 13.525 -23.014 -5.426 1.00 87.06 207 GLY A N 1
ATOM 1675 C CA . GLY A 1 207 ? 13.268 -22.161 -6.586 1.00 87.06 207 GLY A CA 1
ATOM 1676 C C . GLY A 1 207 ? 12.055 -22.615 -7.403 1.00 87.06 207 GLY A C 1
ATOM 1677 O O . GLY A 1 207 ? 11.865 -22.141 -8.518 1.00 87.06 207 GLY A O 1
A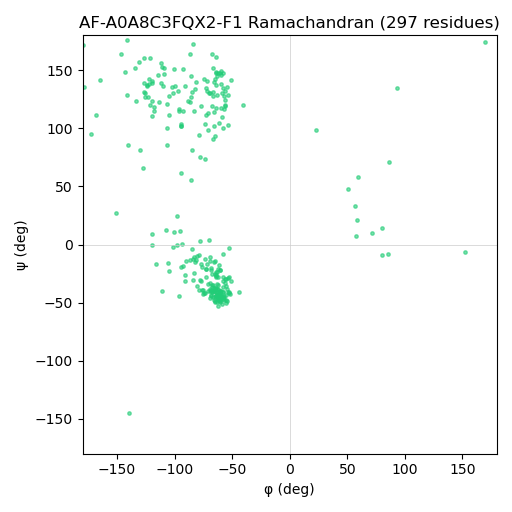TOM 1678 N N . LYS A 1 208 ? 11.272 -23.560 -6.871 1.00 89.50 208 LYS A N 1
ATOM 1679 C CA . LYS A 1 208 ? 10.035 -24.098 -7.456 1.00 89.50 208 LYS A CA 1
ATOM 1680 C C . LYS A 1 208 ? 8.825 -23.857 -6.552 1.00 89.50 208 LYS A C 1
ATOM 1682 O O . LYS A 1 208 ? 7.773 -24.451 -6.769 1.00 89.50 208 LYS A O 1
ATOM 1687 N N . GLU A 1 209 ? 8.994 -23.063 -5.499 1.00 91.25 209 GLU A N 1
ATOM 1688 C CA . GLU A 1 209 ? 7.893 -22.626 -4.655 1.00 91.25 209 GLU A CA 1
ATOM 1689 C C . GLU A 1 209 ? 6.861 -21.855 -5.484 1.00 91.25 209 GLU A C 1
ATOM 1691 O O . GLU A 1 209 ? 7.218 -21.048 -6.341 1.00 91.25 209 GLU A O 1
ATOM 1696 N N . ASP A 1 210 ? 5.583 -22.113 -5.222 1.00 91.44 210 ASP A N 1
ATOM 1697 C CA . ASP A 1 210 ? 4.484 -21.520 -5.974 1.00 91.44 210 ASP A CA 1
ATOM 1698 C C . ASP A 1 210 ? 4.000 -20.228 -5.308 1.00 91.44 210 ASP A C 1
ATOM 1700 O O . ASP A 1 210 ? 3.457 -20.256 -4.200 1.00 91.44 210 ASP A O 1
ATOM 1704 N N . LEU A 1 211 ? 4.174 -19.097 -5.993 1.00 91.44 211 LEU A N 1
ATOM 1705 C CA . LEU A 1 211 ? 3.676 -17.799 -5.536 1.00 91.44 211 LEU A CA 1
ATOM 1706 C C . LEU A 1 211 ? 2.146 -17.755 -5.459 1.00 91.44 211 LEU A C 1
ATOM 1708 O O . LEU A 1 211 ? 1.609 -17.022 -4.634 1.00 91.44 211 LEU A O 1
ATOM 1712 N N . GLU A 1 212 ? 1.436 -18.554 -6.261 1.00 91.62 212 GLU A N 1
ATOM 1713 C CA . GLU A 1 212 ? -0.032 -18.587 -6.248 1.00 91.62 212 GLU A CA 1
ATOM 1714 C C . GLU A 1 212 ? -0.595 -19.261 -4.991 1.00 91.62 212 GLU A C 1
ATOM 1716 O O . GLU A 1 212 ? -1.767 -19.083 -4.666 1.00 91.62 212 GLU A O 1
ATOM 1721 N N . SER A 1 213 ? 0.243 -20.013 -4.271 1.00 91.06 213 SER A N 1
ATOM 1722 C CA . SER A 1 213 ? -0.127 -20.659 -3.010 1.00 91.06 213 SER A CA 1
ATOM 1723 C C . SER A 1 213 ? -0.089 -19.716 -1.801 1.00 91.06 213 SER A C 1
ATOM 1725 O O . SER A 1 213 ? -0.539 -20.094 -0.716 1.00 91.06 213 SER A O 1
ATOM 1727 N N . LEU A 1 214 ? 0.456 -18.506 -1.963 1.00 88.00 214 LEU A N 1
ATOM 1728 C CA . LEU A 1 214 ? 0.584 -17.540 -0.878 1.00 88.00 214 LEU A CA 1
ATOM 1729 C C . LEU A 1 214 ? -0.774 -16.896 -0.545 1.00 88.00 214 LEU A C 1
ATOM 1731 O O . LEU A 1 214 ? -1.561 -16.602 -1.446 1.00 88.00 214 LEU A O 1
ATOM 1735 N N . PRO A 1 215 ? -1.065 -16.637 0.743 1.00 83.75 215 PRO A N 1
ATOM 1736 C CA . PRO A 1 215 ? -2.200 -15.802 1.123 1.00 83.75 215 PRO A CA 1
ATOM 1737 C C . PRO A 1 215 ? -2.062 -14.391 0.534 1.00 83.75 215 PRO A C 1
ATOM 1739 O O . PRO A 1 215 ? -0.959 -13.849 0.524 1.00 83.75 215 PRO A O 1
ATOM 1742 N N . GLY A 1 216 ? -3.173 -13.748 0.156 1.00 78.50 216 GLY A N 1
ATOM 1743 C CA . GLY A 1 216 ? -3.151 -12.367 -0.361 1.00 78.50 216 GLY A CA 1
ATOM 1744 C C . GLY A 1 216 ? -2.533 -11.348 0.610 1.00 78.50 216 GLY A C 1
ATOM 1745 O O . GLY A 1 216 ? -1.907 -10.385 0.185 1.00 78.50 216 GLY A O 1
ATOM 1746 N N . SER A 1 217 ? -2.605 -11.611 1.922 1.00 74.88 217 SER A N 1
ATOM 1747 C CA . SER A 1 217 ? -1.922 -10.817 2.956 1.00 74.88 217 SER A CA 1
ATOM 1748 C C . SER A 1 217 ? -0.393 -10.849 2.865 1.00 74.88 217 SER A C 1
ATOM 1750 O O . SER A 1 217 ? 0.275 -9.939 3.360 1.00 74.88 217 SER A O 1
ATOM 1752 N N . ASP A 1 218 ? 0.148 -11.928 2.296 1.00 78.25 218 ASP A N 1
ATOM 1753 C CA . ASP A 1 218 ? 1.579 -12.151 2.128 1.00 78.25 218 ASP A CA 1
ATOM 1754 C C . ASP A 1 218 ? 2.012 -11.725 0.717 1.00 78.25 218 ASP A C 1
ATOM 1756 O O . ASP A 1 218 ? 3.041 -11.063 0.578 1.00 78.25 218 ASP A O 1
ATOM 1760 N N . PHE A 1 219 ? 1.241 -12.080 -0.319 1.00 85.00 219 PHE A N 1
ATOM 1761 C CA . PHE A 1 219 ? 1.490 -11.667 -1.700 1.00 85.00 219 PHE A CA 1
ATOM 1762 C C . PHE A 1 219 ? 0.273 -11.892 -2.611 1.00 85.00 219 PHE A C 1
ATOM 1764 O O . PHE A 1 219 ? -0.3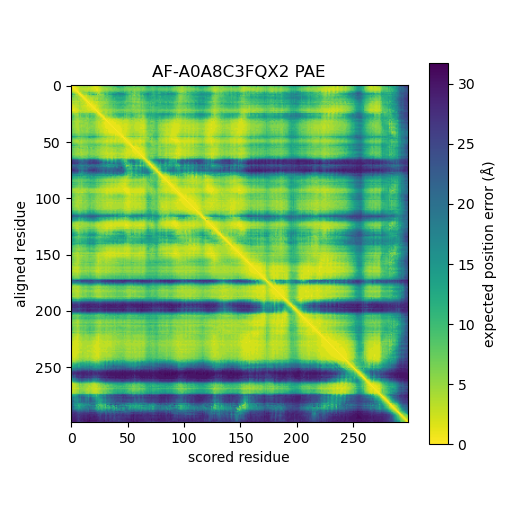82 -12.931 -2.539 1.00 85.00 219 PHE A O 1
ATOM 1771 N N . GLU A 1 220 ? 0.020 -10.964 -3.537 1.00 85.75 220 GLU A N 1
ATOM 1772 C CA . GLU A 1 220 ? -1.018 -11.102 -4.562 1.00 85.75 220 GLU A CA 1
ATOM 1773 C C . GLU A 1 220 ? -0.412 -11.259 -5.962 1.00 85.75 220 GLU A C 1
ATOM 1775 O O . GLU A 1 220 ? 0.508 -10.548 -6.354 1.00 85.75 220 GLU A O 1
ATOM 1780 N N . MET A 1 221 ? -0.993 -12.151 -6.769 1.00 88.62 221 MET A N 1
ATOM 1781 C CA . MET A 1 221 ? -0.592 -12.357 -8.173 1.00 88.62 221 MET A CA 1
ATOM 1782 C C . MET A 1 221 ? -1.127 -11.277 -9.132 1.00 88.62 221 MET A C 1
ATOM 1784 O O . MET A 1 221 ? -0.953 -11.381 -10.349 1.00 88.62 221 MET A O 1
ATOM 1788 N N . LYS A 1 222 ? -1.820 -10.269 -8.597 1.00 88.44 222 LYS A N 1
ATOM 1789 C CA . LYS A 1 222 ? -2.309 -9.087 -9.311 1.00 88.44 222 LYS A CA 1
ATOM 1790 C C . LYS A 1 222 ? -1.550 -7.856 -8.822 1.00 88.44 222 LYS A C 1
ATOM 1792 O O . LYS A 1 222 ? -1.010 -7.854 -7.722 1.00 88.44 222 LYS A O 1
ATOM 1797 N N . MET A 1 223 ? -1.483 -6.812 -9.647 1.00 85.88 223 MET A N 1
ATOM 1798 C CA . MET A 1 223 ? -0.838 -5.567 -9.231 1.00 85.88 223 MET A CA 1
ATOM 1799 C C . MET A 1 223 ? -1.643 -4.905 -8.113 1.00 85.88 223 MET A C 1
ATOM 1801 O O . MET A 1 223 ? -2.831 -4.633 -8.284 1.00 85.88 223 MET A O 1
ATOM 1805 N N . SER A 1 224 ? -0.967 -4.577 -7.010 1.00 81.81 224 SER A N 1
ATOM 1806 C CA . SER A 1 224 ? -1.510 -3.652 -6.018 1.00 81.81 224 SER A CA 1
ATOM 1807 C C . SER A 1 224 ? -1.681 -2.259 -6.627 1.00 81.81 224 SER A C 1
ATOM 1809 O O . SER A 1 224 ? -1.029 -1.918 -7.619 1.00 81.81 224 SER A O 1
ATOM 1811 N N . GLY A 1 225 ? -2.502 -1.415 -5.999 1.00 79.44 225 GLY A N 1
ATOM 1812 C CA . GLY A 1 225 ? -2.687 -0.028 -6.433 1.00 79.44 225 GLY A CA 1
ATOM 1813 C C . GLY A 1 225 ? -1.370 0.739 -6.607 1.00 79.44 225 GLY A C 1
ATOM 1814 O O . GLY A 1 225 ? -1.160 1.404 -7.616 1.00 79.44 225 GLY A O 1
ATOM 1815 N N . GLN A 1 226 ? -0.436 0.563 -5.668 1.00 77.88 226 GLN A N 1
ATOM 1816 C CA . GLN A 1 226 ? 0.899 1.174 -5.698 1.00 77.88 226 GLN A CA 1
ATOM 1817 C C . GLN A 1 226 ? 1.775 0.621 -6.837 1.00 77.88 226 GLN A C 1
ATOM 1819 O O . GLN A 1 226 ? 2.468 1.370 -7.536 1.00 77.88 226 GLN A O 1
ATOM 1824 N N . SER A 1 227 ? 1.708 -0.693 -7.074 1.00 84.00 227 SER A N 1
ATOM 1825 C CA . SER A 1 227 ? 2.420 -1.343 -8.183 1.00 84.00 227 SER A CA 1
ATOM 1826 C C . SER A 1 227 ? 1.888 -0.863 -9.533 1.00 84.00 227 SER A C 1
ATOM 1828 O O . SER A 1 227 ? 2.665 -0.601 -10.450 1.00 84.00 227 SER A O 1
ATOM 1830 N N . TYR A 1 228 ? 0.572 -0.679 -9.644 1.00 85.12 228 TYR A N 1
ATOM 1831 C CA . TYR A 1 228 ? -0.073 -0.163 -10.846 1.00 85.12 228 TYR A CA 1
ATOM 1832 C C . TYR A 1 228 ? 0.282 1.309 -11.105 1.00 85.12 228 TYR A C 1
ATOM 1834 O O . TYR A 1 228 ? 0.616 1.671 -12.232 1.00 85.12 228 TYR A O 1
ATOM 1842 N N . SER A 1 229 ? 0.328 2.147 -10.064 1.00 83.50 229 SER A N 1
ATOM 1843 C CA . SER A 1 229 ? 0.844 3.522 -10.156 1.00 83.50 229 SER A CA 1
ATOM 1844 C C . SER A 1 229 ? 2.303 3.561 -10.623 1.00 83.50 229 SER A C 1
ATOM 1846 O O . SER A 1 229 ? 2.668 4.393 -11.455 1.00 83.50 229 SER A O 1
ATOM 1848 N N . THR A 1 230 ? 3.135 2.626 -10.146 1.00 86.38 230 THR A N 1
ATOM 1849 C CA . THR A 1 230 ? 4.529 2.474 -10.601 1.00 86.38 230 THR A CA 1
ATOM 1850 C C . THR A 1 230 ? 4.586 2.104 -12.080 1.00 86.38 230 THR A C 1
ATOM 1852 O O . THR A 1 230 ? 5.289 2.756 -12.856 1.00 86.38 230 THR A O 1
ATOM 1855 N N . TYR A 1 231 ? 3.812 1.092 -12.483 1.00 88.38 231 TYR A N 1
ATOM 1856 C CA . TYR A 1 231 ? 3.695 0.661 -13.872 1.00 88.38 231 TYR A CA 1
ATOM 1857 C C . TYR A 1 231 ? 3.284 1.827 -14.778 1.00 88.38 231 TYR A C 1
ATOM 1859 O O . TYR A 1 231 ? 3.979 2.112 -15.751 1.00 88.38 231 TYR A O 1
ATOM 1867 N N . ASN A 1 232 ? 2.233 2.566 -14.415 1.00 85.62 232 ASN A N 1
ATOM 1868 C CA . ASN A 1 232 ? 1.759 3.726 -15.170 1.00 85.62 232 ASN A CA 1
ATOM 1869 C C . ASN A 1 232 ? 2.808 4.840 -15.250 1.00 85.62 232 ASN A C 1
ATOM 1871 O O . ASN A 1 232 ? 2.971 5.447 -16.308 1.00 85.62 232 ASN A O 1
ATOM 1875 N N . GLY A 1 233 ? 3.561 5.079 -14.173 1.00 85.62 233 GLY A N 1
ATOM 1876 C CA . GLY A 1 233 ? 4.654 6.049 -14.159 1.00 85.62 233 GLY A CA 1
ATOM 1877 C C . GLY A 1 233 ? 5.755 5.715 -15.166 1.00 85.62 233 GLY A C 1
ATOM 1878 O O . GLY A 1 233 ? 6.137 6.562 -15.975 1.00 85.62 233 GLY A O 1
ATOM 1879 N N . VAL A 1 234 ? 6.224 4.464 -15.166 1.00 89.88 234 VAL A N 1
ATOM 1880 C CA . VAL A 1 234 ? 7.224 3.978 -16.133 1.00 89.88 234 VAL A CA 1
ATOM 1881 C C . VAL A 1 234 ? 6.663 4.009 -17.554 1.00 89.88 234 VAL A C 1
ATOM 1883 O O . VAL A 1 234 ? 7.336 4.462 -18.482 1.00 89.88 234 VAL A O 1
ATOM 1886 N N . TYR A 1 235 ? 5.413 3.578 -17.723 1.00 87.31 235 TYR A N 1
ATOM 1887 C CA . TYR A 1 235 ? 4.726 3.546 -19.008 1.00 87.31 235 TYR A CA 1
ATOM 1888 C C . TYR A 1 235 ? 4.592 4.952 -19.612 1.00 87.31 235 TYR A C 1
ATOM 1890 O O . TYR A 1 235 ? 4.889 5.144 -20.790 1.00 87.31 235 TYR A O 1
ATOM 1898 N N . ALA A 1 236 ? 4.243 5.960 -18.806 1.00 84.25 236 ALA A N 1
ATOM 1899 C CA . ALA A 1 236 ? 4.150 7.353 -19.239 1.00 84.25 236 ALA A CA 1
ATOM 1900 C C . ALA A 1 236 ? 5.493 7.892 -19.762 1.00 84.25 236 ALA A C 1
ATOM 1902 O O . ALA A 1 236 ? 5.544 8.511 -20.827 1.00 84.25 236 ALA A O 1
ATOM 1903 N N . VAL A 1 237 ? 6.595 7.609 -19.059 1.00 87.25 237 VAL A N 1
ATOM 1904 C CA . VAL A 1 237 ? 7.944 7.997 -19.507 1.00 87.25 237 VAL A CA 1
ATOM 1905 C C . VAL A 1 237 ? 8.318 7.283 -20.805 1.00 87.25 237 VAL A C 1
ATOM 1907 O O . VAL A 1 237 ? 8.821 7.921 -21.730 1.00 87.25 237 VAL A O 1
ATOM 1910 N N . ALA A 1 238 ? 8.043 5.980 -20.908 1.00 88.38 238 ALA A N 1
ATOM 1911 C CA . ALA A 1 238 ? 8.319 5.203 -22.114 1.00 88.38 238 ALA A CA 1
ATOM 1912 C C . ALA A 1 238 ? 7.559 5.749 -23.335 1.00 88.38 238 ALA A C 1
ATOM 1914 O O . ALA A 1 238 ? 8.144 5.897 -24.409 1.00 88.38 238 ALA A O 1
ATOM 1915 N N . HIS A 1 239 ? 6.285 6.118 -23.165 1.00 84.31 239 HIS A N 1
ATOM 1916 C CA . HIS A 1 239 ? 5.475 6.749 -24.212 1.00 84.31 239 HIS A CA 1
ATOM 1917 C C . HIS A 1 239 ? 6.011 8.115 -24.631 1.00 84.31 239 HIS A C 1
ATOM 1919 O O . HIS A 1 239 ? 6.134 8.377 -25.829 1.00 84.31 239 HIS A O 1
ATOM 1925 N N . ALA A 1 240 ? 6.395 8.964 -23.675 1.00 84.38 240 ALA A N 1
ATOM 1926 C CA . ALA A 1 240 ? 6.995 10.263 -23.971 1.00 84.38 240 ALA A CA 1
ATOM 1927 C C . ALA A 1 240 ? 8.304 10.111 -24.768 1.00 84.38 240 ALA A C 1
ATOM 1929 O O . ALA A 1 240 ? 8.496 10.767 -25.794 1.00 84.38 240 ALA A O 1
ATOM 1930 N N . LEU A 1 241 ? 9.179 9.187 -24.360 1.00 86.50 241 LEU A N 1
ATOM 1931 C CA . LEU A 1 241 ? 10.413 8.877 -25.087 1.00 86.50 241 LEU A CA 1
ATOM 1932 C C . LEU A 1 241 ? 10.131 8.333 -26.493 1.00 86.50 241 LEU A C 1
ATOM 1934 O O . LEU A 1 241 ? 10.770 8.756 -27.460 1.00 86.50 241 LEU A O 1
ATOM 1938 N N . HIS A 1 242 ? 9.154 7.436 -26.631 1.00 85.12 242 HIS A N 1
ATOM 1939 C CA . HIS A 1 242 ? 8.760 6.881 -27.924 1.00 85.12 242 HIS A CA 1
ATOM 1940 C C . HIS A 1 242 ? 8.217 7.957 -28.877 1.00 85.12 242 HIS A C 1
ATOM 1942 O O . HIS A 1 242 ? 8.560 7.966 -30.065 1.00 85.12 242 HIS A O 1
ATOM 1948 N N . ALA A 1 243 ? 7.416 8.895 -28.367 1.00 83.75 243 ALA A N 1
ATOM 1949 C CA . ALA A 1 243 ? 6.889 10.019 -29.133 1.00 83.75 243 ALA A CA 1
ATOM 1950 C C . ALA A 1 243 ? 8.007 10.966 -29.603 1.00 83.75 243 ALA A C 1
ATOM 1952 O O . ALA A 1 243 ? 8.055 11.318 -30.787 1.00 83.75 243 ALA A O 1
ATOM 1953 N N . LEU A 1 244 ? 8.959 11.310 -28.724 1.00 84.00 244 LEU A N 1
ATOM 1954 C CA . LEU A 1 244 ? 10.139 12.103 -29.095 1.00 84.00 244 LEU A CA 1
ATOM 1955 C C . LEU A 1 244 ? 10.944 11.414 -30.195 1.00 84.00 244 LEU A C 1
ATOM 1957 O O . LEU A 1 244 ? 11.266 12.043 -31.205 1.00 84.00 244 LEU A O 1
ATOM 1961 N N . ASN A 1 245 ? 11.204 10.117 -30.040 1.00 81.31 245 ASN A N 1
ATOM 1962 C CA . ASN A 1 245 ? 11.960 9.331 -31.007 1.00 81.31 245 ASN A CA 1
ATOM 1963 C C . ASN A 1 245 ? 11.263 9.280 -32.379 1.00 81.31 245 ASN A C 1
ATOM 1965 O O . ASN A 1 245 ? 11.877 9.529 -33.417 1.00 81.31 245 ASN A O 1
ATOM 1969 N N . SER A 1 246 ? 9.949 9.049 -32.380 1.00 78.12 246 SER A N 1
ATOM 1970 C CA . SER A 1 246 ? 9.129 9.013 -33.596 1.00 78.12 246 SER A CA 1
ATOM 1971 C C . SER A 1 246 ? 9.069 10.372 -34.300 1.00 78.12 246 SER A C 1
ATOM 1973 O O . SER A 1 246 ? 9.096 10.442 -35.529 1.00 78.12 246 SER A O 1
ATOM 1975 N N . SER A 1 247 ? 9.016 11.472 -33.541 1.00 72.69 247 SER A N 1
ATOM 1976 C CA . SER A 1 247 ? 9.021 12.830 -34.098 1.00 72.69 247 SER A CA 1
ATOM 1977 C C . SER A 1 247 ? 10.364 13.196 -34.746 1.00 72.69 247 SER A C 1
ATOM 1979 O O . SER A 1 247 ? 10.375 13.807 -35.817 1.00 72.69 247 SER A O 1
ATOM 1981 N N . LYS A 1 248 ? 11.489 12.779 -34.144 1.00 69.44 248 LYS A N 1
ATOM 1982 C CA . LYS A 1 248 ? 12.844 12.994 -34.676 1.00 69.44 248 LYS A CA 1
ATOM 1983 C C . LYS A 1 248 ? 13.059 12.173 -35.953 1.00 69.44 248 LYS A C 1
ATOM 1985 O O . LYS A 1 248 ? 13.449 12.738 -36.971 1.00 69.44 248 LYS A O 1
ATOM 1990 N N . SER A 1 249 ? 12.632 10.907 -35.954 1.00 61.66 249 SER A N 1
ATOM 1991 C CA . SER A 1 249 ? 12.651 10.044 -37.145 1.00 61.66 249 SER A CA 1
ATOM 1992 C C . SER A 1 249 ? 11.847 10.620 -38.326 1.00 61.66 249 SER A C 1
ATOM 1994 O O . SER A 1 249 ? 12.314 10.601 -39.465 1.00 61.66 249 SER A O 1
ATOM 1996 N N . LYS A 1 250 ? 10.666 11.210 -38.074 1.00 61.09 250 LYS A N 1
ATOM 1997 C CA . LYS A 1 250 ? 9.851 11.857 -39.124 1.00 61.09 250 LYS A CA 1
ATOM 1998 C C . LYS A 1 250 ? 10.502 13.112 -39.715 1.00 61.09 250 LYS A C 1
ATOM 2000 O O . LYS A 1 250 ? 10.343 13.352 -40.907 1.00 61.09 250 LYS A O 1
ATOM 2005 N N . LYS A 1 251 ? 11.231 13.900 -38.916 1.00 59.03 251 LYS A N 1
ATOM 2006 C CA . LYS A 1 251 ? 11.944 15.101 -39.396 1.00 59.03 251 LYS A CA 1
ATOM 2007 C C . LYS A 1 251 ? 13.128 14.747 -40.308 1.00 59.03 251 LYS A C 1
ATOM 2009 O O . LYS A 1 251 ? 13.379 15.467 -41.273 1.00 59.03 251 LYS A O 1
ATOM 2014 N N . GLU A 1 252 ? 13.798 13.623 -40.061 1.00 55.78 252 GLU A N 1
ATOM 2015 C CA . GLU A 1 252 ? 14.933 13.136 -40.866 1.00 55.78 252 GLU A CA 1
ATOM 2016 C C . GLU A 1 252 ? 14.509 12.358 -42.124 1.00 55.78 252 GLU A C 1
ATOM 2018 O O . GLU A 1 252 ? 15.221 12.367 -43.128 1.00 55.78 252 GLU A O 1
ATOM 2023 N N . ALA A 1 253 ? 13.311 11.763 -42.155 1.00 55.03 253 ALA A N 1
ATOM 2024 C CA . ALA A 1 253 ? 12.750 11.203 -43.39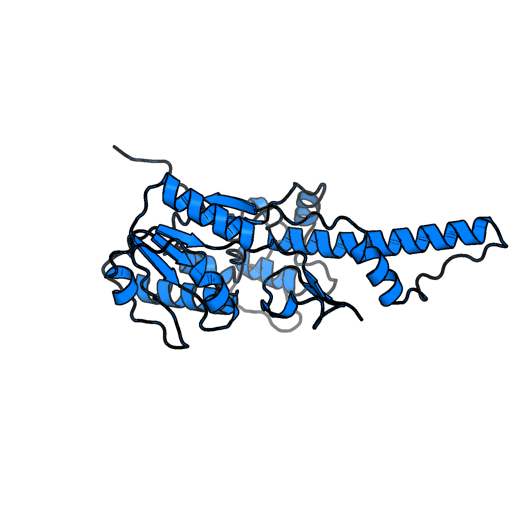3 1.00 55.03 253 ALA A CA 1
ATOM 2025 C C . ALA A 1 253 ? 12.559 12.271 -44.497 1.00 55.03 253 ALA A C 1
ATOM 2027 O O . ALA A 1 253 ? 12.549 11.952 -45.684 1.00 55.03 253 ALA A O 1
ATOM 2028 N N . THR A 1 254 ? 12.470 13.548 -44.113 1.00 55.06 254 THR A N 1
ATOM 2029 C CA . THR A 1 254 ? 12.461 14.723 -45.002 1.00 55.06 254 THR A CA 1
ATOM 2030 C C . THR A 1 254 ? 13.843 15.355 -45.245 1.00 55.06 254 THR A C 1
ATOM 2032 O O . THR A 1 254 ? 13.942 16.318 -46.002 1.00 55.06 254 THR A O 1
ATOM 2035 N N . GLY A 1 255 ? 14.925 14.818 -44.668 1.00 49.25 255 GLY A N 1
ATOM 2036 C CA . GLY A 1 255 ? 16.289 15.319 -44.854 1.00 49.25 255 GLY A CA 1
ATOM 2037 C C . GLY A 1 255 ? 17.360 14.361 -44.318 1.00 49.25 255 GLY A C 1
ATOM 2038 O O . GLY A 1 255 ? 17.472 14.198 -43.113 1.00 49.25 255 GLY A O 1
ATOM 2039 N N . LYS A 1 256 ? 18.137 13.769 -45.246 1.00 42.25 256 LYS A N 1
ATOM 2040 C CA . LYS A 1 256 ? 19.349 12.924 -45.089 1.00 42.25 256 LYS A CA 1
ATOM 2041 C C . LYS A 1 256 ? 19.502 12.216 -43.730 1.00 42.25 256 LYS A C 1
ATOM 2043 O O . LYS A 1 256 ? 20.038 12.775 -42.781 1.00 42.25 256 LYS A O 1
ATOM 2048 N N . GLY A 1 257 ? 19.106 10.943 -43.722 1.00 48.66 257 GLY A N 1
ATOM 2049 C CA . GLY A 1 257 ? 19.111 10.066 -42.557 1.00 48.66 257 GLY A CA 1
ATOM 2050 C C . GLY A 1 257 ? 20.467 9.906 -41.868 1.00 48.66 257 GLY A C 1
ATOM 2051 O O . GLY A 1 257 ? 21.474 9.577 -42.496 1.00 48.66 257 GLY A O 1
ATOM 2052 N N . HIS A 1 258 ? 20.428 10.056 -40.549 1.00 47.88 258 HIS A N 1
ATOM 2053 C CA . HIS A 1 258 ? 21.388 9.494 -39.614 1.00 47.88 258 HIS A CA 1
ATOM 2054 C C . HIS A 1 258 ? 20.609 8.608 -38.631 1.00 47.88 258 HIS A C 1
ATOM 2056 O O . HIS A 1 258 ? 19.497 8.931 -38.235 1.00 47.88 258 HIS A O 1
ATOM 2062 N N . LEU A 1 259 ? 21.149 7.439 -38.290 1.00 49.00 259 LEU A N 1
ATOM 2063 C CA . LEU A 1 259 ? 20.515 6.502 -37.361 1.00 49.00 259 LEU A CA 1
ATOM 2064 C C . LEU A 1 259 ? 20.579 7.061 -35.925 1.00 49.00 259 LEU A C 1
ATOM 2066 O O . LEU A 1 259 ? 21.631 7.516 -35.486 1.00 49.00 259 LEU A O 1
ATOM 2070 N N . LEU A 1 260 ? 19.439 7.025 -35.229 1.00 52.19 260 LEU A N 1
ATOM 2071 C CA . LEU A 1 260 ? 19.171 7.616 -33.912 1.00 52.19 260 LEU A CA 1
ATOM 2072 C C . LEU A 1 260 ? 20.130 7.150 -32.804 1.00 52.19 260 LEU A C 1
ATOM 2074 O O . LEU A 1 260 ? 20.155 5.970 -32.460 1.00 52.19 260 LEU A O 1
ATOM 2078 N N . GLU A 1 261 ? 20.785 8.094 -32.129 1.00 53.28 261 GLU A N 1
ATOM 2079 C CA . GLU A 1 261 ? 21.284 7.878 -30.769 1.00 53.28 261 GLU A CA 1
ATOM 2080 C C . GLU A 1 261 ? 20.266 8.434 -29.762 1.00 53.28 261 GLU A C 1
ATOM 2082 O O . GLU A 1 261 ? 20.062 9.644 -29.654 1.00 53.28 261 GLU A O 1
ATOM 2087 N N . LEU A 1 262 ? 19.658 7.551 -28.958 1.00 55.31 262 LEU A N 1
ATOM 2088 C CA . LEU A 1 262 ? 18.848 7.916 -27.778 1.00 55.31 262 LEU A CA 1
ATOM 2089 C C . LEU A 1 262 ? 19.632 8.752 -26.742 1.00 55.31 262 LEU A C 1
ATOM 2091 O O . LEU A 1 262 ? 19.049 9.257 -25.786 1.00 55.31 262 LEU A O 1
ATOM 2095 N N . GLN A 1 263 ? 20.945 8.908 -26.926 1.00 58.72 263 GLN A N 1
ATOM 2096 C CA . GLN A 1 263 ? 21.871 9.535 -25.985 1.00 58.72 263 GLN A CA 1
ATOM 2097 C C . GLN A 1 263 ? 21.681 11.054 -25.831 1.00 58.72 263 GLN A C 1
ATOM 2099 O O . GLN A 1 263 ? 22.166 11.619 -24.856 1.00 58.72 263 GLN A O 1
ATOM 2104 N N . ASN A 1 264 ? 20.937 11.714 -26.728 1.00 69.69 264 ASN A N 1
ATOM 2105 C CA . ASN A 1 264 ? 20.766 13.174 -26.716 1.00 69.69 264 ASN A CA 1
ATOM 2106 C C . ASN A 1 264 ? 19.380 13.672 -26.265 1.00 69.69 264 ASN A C 1
ATOM 2108 O O . ASN A 1 264 ? 19.082 14.853 -26.447 1.00 69.69 264 ASN A O 1
ATOM 2112 N N . ILE A 1 265 ? 18.523 12.820 -25.688 1.00 78.94 265 ILE A N 1
ATOM 2113 C CA . ILE A 1 265 ? 17.233 13.277 -25.143 1.00 78.94 265 ILE A CA 1
ATOM 2114 C C . ILE A 1 265 ? 17.456 13.970 -23.794 1.00 78.94 265 ILE A C 1
ATOM 2116 O O . ILE A 1 265 ? 17.925 13.362 -22.833 1.00 78.94 265 ILE A O 1
ATOM 2120 N N . GLN A 1 266 ? 17.083 15.244 -23.712 1.00 85.19 266 GLN A N 1
ATOM 2121 C CA . GLN A 1 266 ? 17.169 16.029 -22.489 1.00 85.19 266 GLN A CA 1
ATOM 2122 C C . GLN A 1 266 ? 15.922 15.828 -21.613 1.00 85.19 266 GLN A C 1
ATOM 2124 O O . GLN A 1 266 ? 14.806 15.759 -22.130 1.00 85.19 266 GLN A O 1
ATOM 2129 N N . PRO A 1 267 ? 16.050 15.824 -20.271 1.00 84.94 267 PRO A N 1
ATOM 2130 C CA . PRO A 1 267 ? 14.912 15.613 -19.372 1.00 84.94 267 PRO A CA 1
ATOM 2131 C C . PRO A 1 267 ? 13.741 16.589 -19.568 1.00 84.94 267 PRO A C 1
ATOM 2133 O O . PRO A 1 267 ? 12.596 16.225 -19.321 1.00 84.94 267 PRO A O 1
ATOM 2136 N N . TRP A 1 268 ? 14.005 17.823 -20.010 1.00 83.44 268 TRP A N 1
ATOM 2137 C CA . TRP A 1 268 ? 12.958 18.817 -20.262 1.00 83.44 268 TRP A CA 1
ATOM 2138 C C . TRP A 1 268 ? 12.129 18.507 -21.521 1.00 83.44 268 TRP A C 1
ATOM 2140 O O . TRP A 1 268 ? 10.951 18.849 -21.550 1.00 83.44 268 TRP A O 1
ATOM 2150 N N . GLU A 1 269 ? 12.701 17.821 -22.523 1.00 84.38 269 GLU A N 1
ATOM 2151 C CA . GLU A 1 269 ? 11.966 17.369 -23.719 1.00 84.38 269 GLU A CA 1
ATOM 2152 C C . GLU A 1 269 ? 10.939 16.289 -23.347 1.00 84.38 269 GLU A C 1
ATOM 2154 O O . GLU A 1 269 ? 9.839 16.243 -23.890 1.00 84.38 269 GLU A O 1
ATOM 2159 N N . VAL A 1 270 ? 11.285 15.415 -22.397 1.00 83.19 270 VAL A N 1
ATOM 2160 C CA . VAL A 1 270 ? 10.356 14.408 -21.859 1.00 83.19 270 VAL A CA 1
ATOM 2161 C C . VAL A 1 270 ? 9.257 15.092 -21.046 1.00 83.19 270 VAL A C 1
ATOM 2163 O O . VAL A 1 270 ? 8.077 14.781 -21.196 1.00 83.19 270 VAL A O 1
ATOM 2166 N N . MET A 1 271 ? 9.642 16.070 -20.223 1.00 82.12 271 MET A N 1
ATOM 2167 C CA . MET A 1 271 ? 8.739 16.816 -19.349 1.00 82.12 271 MET A CA 1
ATOM 2168 C C . MET A 1 271 ? 7.606 17.513 -20.116 1.00 82.12 271 MET A C 1
ATOM 2170 O O . MET A 1 271 ? 6.461 17.461 -19.674 1.00 82.12 271 MET A O 1
ATOM 2174 N N . SER A 1 272 ? 7.896 18.100 -21.284 1.00 79.44 272 SER A N 1
ATOM 2175 C CA . SER A 1 272 ? 6.875 18.779 -22.094 1.00 79.44 272 SER A CA 1
ATOM 2176 C C . SER A 1 272 ? 5.797 17.837 -22.638 1.00 79.44 272 SER A C 1
ATOM 2178 O O . SER A 1 272 ? 4.678 18.275 -22.885 1.00 79.44 272 SER A O 1
ATOM 2180 N N . LEU A 1 273 ? 6.107 16.548 -22.810 1.00 78.00 273 LEU A N 1
ATOM 2181 C CA . LEU A 1 273 ? 5.139 15.549 -23.278 1.00 78.00 273 LEU A CA 1
ATOM 2182 C C . LEU A 1 273 ? 4.398 14.852 -22.135 1.00 78.00 273 LEU A C 1
ATOM 2184 O O . LEU A 1 273 ? 3.261 14.421 -22.318 1.00 78.00 273 LEU A O 1
ATOM 2188 N N . LEU A 1 274 ? 4.995 14.777 -20.942 1.00 72.56 274 LEU A N 1
ATOM 2189 C CA . LEU A 1 274 ? 4.312 14.266 -19.747 1.00 72.56 274 LEU A CA 1
ATOM 2190 C C . LEU A 1 274 ? 3.117 15.140 -19.336 1.00 72.56 274 LEU A C 1
ATOM 2192 O O . LEU A 1 274 ? 2.199 14.649 -18.689 1.00 72.56 274 LEU A O 1
ATOM 2196 N N . THR A 1 275 ? 3.108 16.419 -19.721 1.00 56.94 275 THR A N 1
ATOM 2197 C CA . THR A 1 275 ? 1.966 17.333 -19.554 1.00 56.94 275 THR A CA 1
ATOM 2198 C C . THR A 1 275 ? 0.829 17.118 -20.557 1.00 56.94 275 THR A C 1
ATOM 2200 O O . THR A 1 275 ? -0.283 17.560 -20.285 1.00 56.94 275 THR A O 1
ATOM 2203 N N . GLU A 1 276 ? 1.079 16.455 -21.693 1.00 38.47 276 GLU A N 1
ATOM 2204 C CA . GLU A 1 276 ? 0.090 16.242 -22.767 1.00 38.47 276 GLU A CA 1
ATOM 2205 C C . GLU A 1 276 ? -0.467 14.813 -22.811 1.00 38.47 276 GLU A C 1
ATOM 2207 O O . GLU A 1 276 ? -1.565 14.590 -23.326 1.00 38.47 276 GLU A O 1
ATOM 2212 N N . ALA A 1 277 ? 0.259 13.831 -22.271 1.00 38.75 277 ALA A N 1
ATOM 2213 C CA . ALA A 1 277 ? -0.262 12.480 -22.133 1.00 38.75 277 ALA A CA 1
ATOM 2214 C C . ALA A 1 277 ? -1.415 12.486 -21.114 1.00 38.75 277 ALA A C 1
ATOM 2216 O O . ALA A 1 277 ? -1.235 13.007 -20.009 1.00 38.75 277 ALA A O 1
ATOM 2217 N N . PRO A 1 278 ? -2.585 11.890 -21.418 1.00 38.00 278 PRO A N 1
ATOM 2218 C CA . PRO A 1 278 ? -3.577 11.617 -20.397 1.00 38.00 278 PRO A CA 1
ATOM 2219 C C . PRO A 1 278 ? -2.963 10.569 -19.472 1.00 38.00 278 PRO A C 1
ATOM 2221 O O . PRO A 1 278 ? -3.067 9.366 -19.704 1.00 38.00 278 PRO A O 1
ATOM 2224 N N . ILE A 1 279 ? -2.274 11.033 -18.433 1.00 47.09 279 ILE A N 1
ATOM 2225 C CA . ILE A 1 279 ? -2.020 10.238 -17.246 1.00 47.09 279 ILE A CA 1
ATOM 2226 C C . ILE A 1 279 ? -3.426 9.888 -16.775 1.00 47.09 279 ILE A C 1
ATOM 2228 O O . ILE A 1 279 ? -4.125 10.769 -16.274 1.00 47.09 279 ILE A O 1
ATOM 2232 N N . ARG A 1 280 ? -3.904 8.668 -17.072 1.00 43.28 280 ARG A N 1
ATOM 2233 C CA . ARG A 1 280 ? -5.199 8.187 -16.582 1.00 43.28 280 ARG A CA 1
ATOM 2234 C C . ARG A 1 280 ? -5.136 8.372 -15.075 1.00 43.28 280 ARG A C 1
ATOM 2236 O O . ARG A 1 280 ? -4.401 7.650 -14.408 1.00 43.28 280 ARG A O 1
ATOM 2243 N N . ALA A 1 281 ? -5.804 9.411 -14.578 1.00 41.25 281 ALA A N 1
ATOM 2244 C CA . ALA A 1 281 ? -5.876 9.674 -13.158 1.00 41.25 281 ALA A CA 1
ATOM 2245 C C . ALA A 1 281 ? -6.445 8.404 -12.544 1.00 41.25 281 ALA A C 1
ATOM 2247 O O . ALA A 1 281 ? -7.515 7.952 -12.952 1.00 41.25 281 ALA A O 1
ATOM 2248 N N . SER A 1 282 ? -5.674 7.781 -11.665 1.00 45.97 282 SER A N 1
ATOM 2249 C CA . SER A 1 282 ? -6.034 6.507 -11.077 1.00 45.97 282 SER A CA 1
ATOM 2250 C C . SER A 1 282 ? -7.400 6.669 -10.398 1.00 45.97 282 SER A C 1
ATOM 2252 O O . SER A 1 282 ? -7.553 7.504 -9.506 1.00 45.97 282 SER A O 1
ATOM 2254 N N . GLU A 1 283 ? -8.421 5.950 -10.867 1.00 49.12 283 GLU A N 1
ATOM 2255 C CA . GLU A 1 283 ? -9.732 5.942 -10.210 1.00 49.12 283 GLU A CA 1
ATOM 2256 C C . GLU A 1 283 ? -9.606 5.255 -8.837 1.00 49.12 283 GLU A C 1
ATOM 2258 O O . GLU A 1 283 ? -8.606 4.597 -8.560 1.00 49.12 283 GLU A O 1
ATOM 2263 N N . LEU A 1 284 ? -10.576 5.421 -7.937 1.00 47.72 284 LEU A N 1
ATOM 2264 C CA . LEU A 1 284 ? -10.572 4.745 -6.632 1.00 47.72 284 LEU A CA 1
ATOM 2265 C C . LEU A 1 284 ? -11.667 3.683 -6.586 1.00 47.72 284 LEU A C 1
ATOM 2267 O O . LEU A 1 284 ? -12.800 3.939 -6.987 1.00 47.72 284 LEU A O 1
ATOM 2271 N N . THR A 1 285 ? -11.336 2.512 -6.047 1.00 48.38 285 THR A N 1
ATOM 2272 C CA . THR A 1 285 ? -12.272 1.407 -5.806 1.00 48.38 285 THR A CA 1
ATOM 2273 C C . THR A 1 285 ? -12.306 1.095 -4.310 1.00 48.38 285 THR A C 1
ATOM 2275 O O . THR A 1 285 ? -11.272 1.114 -3.646 1.00 48.38 285 THR A O 1
ATOM 2278 N N . LEU A 1 286 ? -13.487 0.832 -3.748 1.00 36.69 286 LEU A N 1
ATOM 2279 C CA . LEU A 1 286 ? -13.617 0.405 -2.353 1.00 36.69 286 LEU A CA 1
ATOM 2280 C C . LEU A 1 286 ? -13.508 -1.123 -2.281 1.00 36.69 286 LEU A C 1
ATOM 2282 O O . LEU A 1 286 ? -14.301 -1.821 -2.914 1.00 36.69 286 LEU A O 1
ATOM 2286 N N . HIS A 1 287 ? -12.566 -1.626 -1.490 1.00 45.78 287 HIS A N 1
ATOM 2287 C CA . HIS A 1 287 ? -12.435 -3.040 -1.165 1.00 45.78 287 HIS A CA 1
ATOM 2288 C C . HIS A 1 287 ? -12.808 -3.294 0.297 1.00 45.78 287 HIS A C 1
ATOM 2290 O O . HIS A 1 287 ? -12.605 -2.464 1.181 1.00 45.78 287 HIS A O 1
ATOM 2296 N N . GLN A 1 288 ? -13.391 -4.462 0.546 1.00 37.97 288 GLN A N 1
ATOM 2297 C CA . GLN A 1 288 ? -13.476 -5.019 1.887 1.00 37.97 288 GLN A CA 1
ATOM 2298 C C . GLN A 1 288 ? -12.305 -5.986 2.029 1.00 37.97 288 GLN A C 1
ATOM 2300 O O . GLN A 1 288 ? -12.237 -6.973 1.291 1.00 37.97 288 GLN A O 1
ATOM 2305 N N . ASP A 1 289 ? -11.388 -5.698 2.948 1.00 43.06 289 ASP A N 1
ATOM 2306 C CA . ASP A 1 289 ? -10.189 -6.508 3.122 1.00 43.06 289 ASP A CA 1
ATOM 2307 C C . ASP A 1 289 ? -10.548 -7.764 3.919 1.00 43.06 289 ASP A C 1
ATOM 2309 O O . ASP A 1 289 ? -10.591 -7.793 5.153 1.00 43.06 289 ASP A O 1
ATOM 2313 N N . PHE A 1 290 ? -10.847 -8.836 3.185 1.00 34.47 290 PHE A N 1
ATOM 2314 C CA . PHE A 1 290 ? -11.039 -10.171 3.740 1.00 34.47 290 PHE A CA 1
ATOM 2315 C C . PHE A 1 290 ? -9.680 -10.798 4.049 1.00 34.47 290 PHE A C 1
ATOM 2317 O O . PHE A 1 290 ? -9.199 -11.689 3.349 1.00 34.47 290 PHE A O 1
ATOM 2324 N N . LEU A 1 291 ? -9.048 -10.347 5.128 1.00 34.53 291 LEU A N 1
ATOM 2325 C CA . LEU A 1 291 ? -7.880 -11.016 5.697 1.00 34.53 291 LEU A CA 1
ATOM 2326 C C . LEU A 1 291 ? -8.319 -12.307 6.410 1.00 34.53 291 LEU A C 1
ATOM 2328 O O . LEU A 1 291 ? -8.319 -12.381 7.627 1.00 34.53 291 LEU A O 1
ATOM 2332 N N . PHE A 1 292 ? -8.661 -13.328 5.621 1.00 27.06 292 PHE A N 1
ATOM 2333 C CA . PHE A 1 292 ? -9.262 -14.627 5.969 1.00 27.06 292 PHE A CA 1
ATOM 2334 C C . PHE A 1 292 ? -10.799 -14.694 5.906 1.00 27.06 292 PHE A C 1
ATOM 2336 O O . PHE A 1 292 ? -11.532 -13.830 6.381 1.00 27.06 292 PHE A O 1
ATOM 2343 N N . ASN A 1 293 ? -11.256 -15.789 5.286 1.00 24.73 293 ASN A N 1
ATOM 2344 C CA . ASN A 1 293 ? -12.638 -16.190 5.031 1.00 24.73 293 ASN A CA 1
ATOM 2345 C C . ASN A 1 293 ? -13.594 -15.930 6.208 1.00 24.73 293 ASN A C 1
ATOM 2347 O O . ASN A 1 293 ? -13.492 -16.582 7.246 1.00 24.73 293 ASN A O 1
ATOM 2351 N N . VAL A 1 294 ? -14.621 -15.108 5.980 1.00 26.12 294 VAL A N 1
ATOM 2352 C CA . VAL A 1 294 ? -15.886 -15.191 6.723 1.00 26.12 294 VAL A CA 1
ATOM 2353 C C . VAL A 1 294 ? -16.932 -15.786 5.791 1.00 26.12 294 VAL A C 1
ATOM 2355 O O . VAL A 1 294 ? -17.681 -15.095 5.111 1.00 26.12 294 VAL A O 1
ATOM 2358 N N . CYS A 1 295 ? -16.964 -17.110 5.763 1.00 27.78 295 CYS A N 1
ATOM 2359 C CA . CYS A 1 295 ? -18.165 -17.870 5.458 1.00 27.78 295 CYS A CA 1
ATOM 2360 C C . CYS A 1 295 ? -18.169 -19.073 6.392 1.00 27.78 295 CYS A C 1
ATOM 2362 O O . CYS A 1 295 ? -17.663 -20.128 6.030 1.00 27.78 295 CYS A O 1
ATOM 2364 N N . GLN A 1 296 ? -18.691 -18.891 7.606 1.00 26.77 296 GLN A N 1
ATOM 2365 C CA . GLN A 1 296 ? -19.681 -19.794 8.197 1.00 26.77 296 GLN A CA 1
ATOM 2366 C C . GLN A 1 296 ? -20.110 -19.312 9.589 1.00 26.77 296 GLN A C 1
ATOM 2368 O O . GLN A 1 296 ? -19.284 -18.989 10.436 1.00 26.77 296 GLN A O 1
ATOM 2373 N N . ASN A 1 297 ? -21.428 -19.364 9.783 1.00 22.38 297 ASN A N 1
ATOM 2374 C CA . ASN A 1 297 ? -22.177 -19.300 11.039 1.00 22.38 297 ASN A CA 1
ATOM 2375 C C . ASN A 1 297 ? -22.527 -17.906 11.569 1.00 22.38 297 ASN A C 1
ATOM 2377 O O . ASN A 1 297 ? -22.085 -17.477 12.630 1.00 22.38 297 ASN A O 1
ATOM 2381 N N . VAL A 1 298 ? -23.456 -17.269 10.853 1.00 24.59 298 VAL A N 1
ATOM 2382 C CA . VAL A 1 298 ? -24.604 -16.635 11.511 1.00 24.59 298 VAL A CA 1
ATOM 2383 C C . VAL A 1 298 ? -25.749 -17.652 11.495 1.00 24.59 298 VAL A C 1
ATOM 2385 O O . VAL A 1 298 ? -26.351 -17.890 10.448 1.00 24.59 298 VAL A O 1
ATOM 2388 N N . GLN A 1 299 ? -25.999 -18.272 12.646 1.00 26.22 299 GLN A N 1
ATOM 2389 C CA . GLN A 1 299 ? -27.313 -18.722 13.106 1.00 26.22 299 GLN A CA 1
ATOM 2390 C C . GLN A 1 299 ? -27.408 -18.398 14.592 1.00 26.22 299 GLN A C 1
ATOM 2392 O O . GLN A 1 299 ? -26.403 -18.645 15.296 1.00 26.22 299 GLN A O 1
#

Organism: Chrysemys picta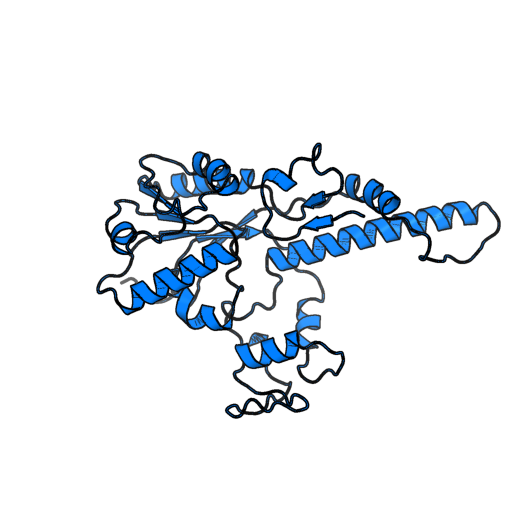 bellii (NCBI:txid8478)

pLDDT: mean 73.77, std 16.07, range [22.38, 94.31]

Solvent-accessible surface area (backbone atoms only — not comparable to full-atom values): 17895 Å² total; per-residue (Å²): 125,68,48,79,45,30,61,85,74,64,65,73,60,71,39,54,87,86,30,70,54,49,44,75,44,51,56,70,64,65,66,52,35,53,48,50,44,52,51,35,60,73,75,63,63,61,34,31,27,39,38,34,46,71,44,75,54,27,64,67,48,53,82,49,54,75,70,75,52,63,52,75,61,38,70,57,102,62,81,60,59,70,62,62,68,54,69,45,83,40,52,33,36,39,41,49,54,49,71,66,58,49,49,50,48,31,52,52,51,35,59,43,57,77,72,48,95,66,81,65,88,54,44,41,34,40,41,54,63,59,62,73,62,60,62,41,83,50,36,86,63,34,45,68,88,50,58,70,18,38,31,39,33,41,50,64,76,90,61,87,63,51,54,59,53,62,70,69,61,48,62,77,59,82,76,80,54,62,61,54,38,53,47,49,27,60,78,69,59,22,37,73,93,46,94,93,57,77,78,85,87,55,54,71,59,84,65,73,78,62,71,86,77,44,54,66,68,65,42,59,81,59,73,49,39,53,53,43,17,42,50,52,50,54,49,50,51,52,50,30,50,50,51,53,52,52,52,54,53,58,60,30,77,76,47,84,78,74,87,86,68,83,85,74,74,51,62,66,67,41,51,66,38,61,75,68,49,82,72,74,72,44,50,77,40,82,44,73,47,71,78,63,89,89,83,83,82,94,126

Nearest PDB structures (foldseek):
  6n51-assembly1_A  TM=7.391E-01  e=1.032E-11  Homo sapiens
  1ewk-assembly1_A  TM=6.863E-01  e=7.167E-11  Rattus norvegicus
  7dgd-assembly1_B  TM=5.971E-01  e=1.501E-11  Homo sapiens
  5c5c-assembly1_A  TM=6.448E-01  e=2.208E-10  Homo sapiens
  8e98-assembly1_A  TM=6.636E-01  e=2.811E-05  Homo sapiens